Protein 6GZD (pdb70)

Nearest PDB structures (foldseek):
  5fqd-assembly1_C  TM=9.939E-01  e=3.917E-53  Homo sapiens
  7qra-assembly2_B  TM=9.910E-01  e=5.195E-46  Homo sapiens
  8izc-assembly1_A  TM=9.871E-01  e=1.408E-45  Homo sapiens
  9b3s-assembly1_B  TM=9.801E-01  e=1.489E-45  Homo sapiens
  6pxp-assembly3_B  TM=9.658E-01  e=1.574E-45  Homo sapiens

Solvent-accessible surface area: 15050 Å² total; per-residue (Å²): 88,164,46,50,0,27,66,68,14,97,22,47,164,153,78,37,90,34,42,80,22,62,34,54,26,1,49,8,96,99,104,51,78,97,1,8,0,10,13,12,55,81,186,37,230,159,81,20,0,98,86,1,5,115,5,4,112,83,1,59,72,11,95,2,10,0,106,22,82,76,50,8,96,47,134,101,79,11,0,0,0,20,26,37,28,14,59,10,0,31,78,14,0,78,109,13,94,83,165,10,76,43,37,1,0,1,3,0,0,39,25,0,0,34,20,0,44,54,0,2,78,84,18,14,0,0,40,15,5,46,0,68,5,0,34,5,3,80,64,243,94,53,46,54,0,6,0,24,20,0,10,33,4,50,91,0,26,65,94,231,98,155,135,22,35,99,131,116,105,127,64,142,31,48,16,46,13,79,7,8,2,22,35,5,31,89,7,26,6,20,0,16,10,2,2,0,8,11,0,2,2,0,2,1,0,1,14,76,45,48,3,41,6,53,76,47,154,40,96,66,157,145,90,82,61,89,105,12,9,104,82,3,82,78,17,70,6,104,86,4,7,167,79,63,37,64,29,4,15,81,2,1,74,63,1,80,49,4,144,20,118,82,57,4,68,21,145,87,0,46,74,21,3,89,102,16,0,114,95,76,141,54,104,48,78,99,35,0,22,8,35,93,86,120,138,170,123

Structure (mmCIF, N/CA/C/O backbone):
data_6GZD
#
_entry.id   6GZD
#
_cell.lengt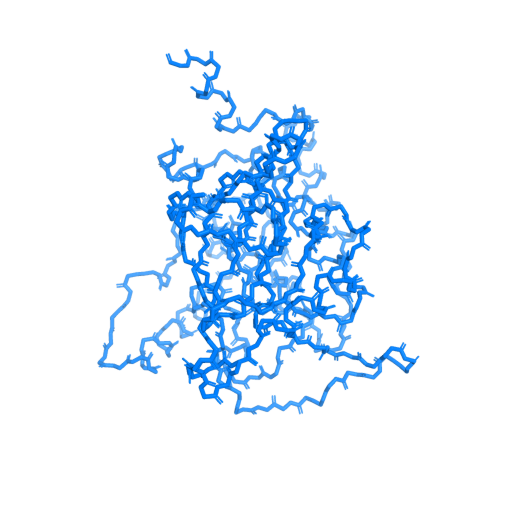h_a   113.383
_cell.length_b   113.383
_cell.length_c   80.878
_cell.angle_alpha   90.00
_cell.angle_beta   90.00
_cell.angle_gamma   90.00
#
_symmetry.space_group_name_H-M   'I 41'
#
loop_
_entity.id
_entity.type
_entity.pdbx_description
1 polymer 'Casein kinase I isoform alpha'
2 non-polymer 'DIMETHYL SULFOXIDE'
3 non-polymer 'TRIETHYLENE GLYCOL'
4 non-polymer 1,2-ETHANEDIOL
5 non-polymer DI(HYDROXYETHYL)ETHER
6 non-polymer "3,3',3''-phosphanetriyltripropanoic acid"
7 non-polymer [4-[[4-[5-(cyclopropylmethyl)-1-methyl-pyrazol-4-yl]-5-fluoranyl-pyrimidin-2-yl]amino]cyclohexyl]azanium
8 water water
#
loop_
_atom_site.group_PDB
_atom_site.id
_atom_site.type_symbol
_atom_site.label_atom_id
_atom_site.label_alt_id
_atom_site.label_comp_id
_atom_site.label_asym_id
_atom_site.label_entity_id
_atom_site.label_seq_id
_atom_site.pdbx_PDB_ins_code
_atom_site.Cartn_x
_atom_site.Cartn_y
_atom_site.Cartn_z
_atom_site.occupancy
_atom_site.B_iso_or_equiv
_atom_site.auth_seq_id
_atom_site.auth_comp_id
_atom_site.auth_asym_id
_atom_site.auth_atom_id
_atom_site.pdbx_PDB_model_num
ATOM 1 N N . ALA A 1 46 ? -16.594 0.402 -0.226 1.00 74.51 9 ALA A N 1
ATOM 2 C CA . ALA A 1 46 ? -17.453 -0.818 -0.480 1.00 81.96 9 ALA A CA 1
ATOM 3 C C . ALA A 1 46 ? -17.353 -1.841 0.672 1.00 90.00 9 ALA A C 1
ATOM 4 O O . ALA A 1 46 ? -16.716 -1.559 1.692 1.00 90.46 9 ALA A O 1
ATOM 6 N N . GLU A 1 47 ? -17.971 -3.015 0.509 1.00 110.11 10 GLU A N 1
ATOM 7 C CA . GLU A 1 47 ? -18.162 -3.962 1.624 1.00 117.48 10 GLU A CA 1
ATOM 8 C C . GLU A 1 47 ? -16.895 -4.642 2.188 1.00 122.76 10 GLU A C 1
ATOM 9 O O . GLU A 1 47 ? -16.868 -4.941 3.389 1.00 121.87 10 GLU A O 1
ATOM 15 N N . PHE A 1 48 ? -15.868 -4.891 1.360 1.00 108.88 11 PHE A N 1
ATOM 16 C CA . PHE A 1 48 ? -14.635 -5.567 1.841 1.00 94.09 11 PHE A CA 1
ATOM 17 C C . PHE A 1 48 ? -13.327 -5.036 1.223 1.00 84.58 11 PHE A C 1
ATOM 18 O O . PHE A 1 48 ? -12.960 -5.395 0.097 1.00 75.41 11 PHE A O 1
ATOM 26 N N . ILE A 1 49 ? -12.612 -4.213 1.995 1.00 73.05 12 ILE A N 1
ATOM 27 C CA . ILE A 1 49 ? -11.372 -3.579 1.554 1.00 75.12 12 ILE A CA 1
ATOM 28 C C . ILE A 1 49 ? -10.234 -3.906 2.523 1.00 79.17 12 ILE A C 1
ATOM 29 O O . ILE A 1 49 ? -10.368 -3.738 3.740 1.00 66.61 12 ILE A O 1
ATOM 34 N N . VAL A 1 50 ? -9.121 -4.364 2.010 1.00 71.88 13 VAL A N 1
ATOM 35 C CA . VAL A 1 50 ? -7.976 -4.808 2.803 1.00 66.81 13 VAL A CA 1
ATOM 36 C C . VAL A 1 50 ? -6.803 -3.868 2.569 1.00 68.73 13 VAL A C 1
ATOM 37 O O . VAL A 1 50 ? -6.686 -3.266 1.500 1.00 70.31 13 VAL A O 1
ATOM 41 N N . GLY A 1 51 ? -5.950 -3.729 3.583 1.00 74.52 14 GLY A N 1
ATOM 42 C CA . GLY A 1 51 ? -4.808 -2.814 3.539 1.00 73.57 14 GLY A CA 1
ATOM 43 C C . GLY A 1 51 ? -5.153 -1.398 3.111 1.00 78.56 14 GLY A C 1
ATOM 44 O O . GLY A 1 51 ? -4.355 -0.735 2.439 1.00 83.30 14 GLY A O 1
ATOM 45 N N . GLY A 1 52 ? -6.349 -0.944 3.489 1.00 78.18 15 GLY A N 1
ATOM 46 C CA . GLY A 1 52 ? -6.844 0.385 3.140 1.00 74.47 15 GLY A CA 1
ATOM 47 C C . GLY A 1 52 ? -7.034 0.743 1.669 1.00 75.19 15 GLY A C 1
ATOM 48 O O . GLY A 1 52 ? -7.243 1.919 1.378 1.00 73.39 15 GLY A O 1
ATOM 49 N N . LYS A 1 53 ? -6.965 -0.226 0.740 1.00 74.17 16 LYS A N 1
ATOM 50 C CA . LYS A 1 53 ? -7.080 0.092 -0.709 1.00 61.80 16 LYS A CA 1
ATOM 51 C C . LYS A 1 53 ? -7.389 -1.012 -1.751 1.00 60.94 16 LYS A C 1
ATOM 52 O O . LYS A 1 53 ? -7.572 -0.671 -2.927 1.00 62.83 16 LYS A O 1
ATOM 58 N N . TYR A 1 54 ? -7.470 -2.292 -1.365 1.00 55.66 17 TYR A N 1
ATOM 59 C CA . TYR A 1 54 ? -7.792 -3.373 -2.318 1.00 57.65 17 TYR A CA 1
ATOM 60 C C . TYR A 1 54 ? -9.222 -3.866 -2.108 1.00 64.53 17 TYR A C 1
ATOM 61 O O . TYR A 1 54 ? -9.499 -4.593 -1.153 1.00 75.14 17 TYR A O 1
ATOM 70 N N . LYS A 1 55 ? -10.124 -3.463 -3.000 1.00 69.27 18 LYS A N 1
ATOM 71 C CA . LYS A 1 55 ? -11.540 -3.820 -2.902 1.00 69.57 18 LYS A CA 1
ATOM 72 C C . LYS A 1 55 ? -11.747 -5.226 -3.456 1.00 72.54 18 LYS A C 1
ATOM 73 O O . LYS A 1 55 ? -11.585 -5.448 -4.661 1.00 62.84 18 LYS A O 1
ATOM 79 N N . LEU A 1 56 ? -12.114 -6.163 -2.580 1.00 74.57 19 LEU A N 1
ATOM 80 C CA . LEU A 1 56 ? -12.325 -7.563 -2.974 1.00 77.30 19 LEU A CA 1
ATOM 81 C C . LEU A 1 56 ? -13.618 -7.729 -3.762 1.00 76.94 19 LEU A C 1
ATOM 82 O O . LEU A 1 56 ? -14.675 -7.267 -3.331 1.00 86.27 19 LEU A O 1
ATOM 87 N N . GLY A 1 57 ? -13.511 -8.387 -4.914 1.00 74.54 20 GLY A N 1
ATOM 88 C CA . GLY A 1 57 ? -14.647 -8.716 -5.763 1.00 69.22 20 GLY A CA 1
ATOM 89 C C . GLY A 1 57 ? -15.008 -10.178 -5.588 1.00 74.18 20 GLY A C 1
ATOM 90 O O . GLY A 1 57 ? -15.017 -10.693 -4.465 1.00 79.73 20 GLY A O 1
ATOM 91 N N . ARG A 1 58 ? -15.298 -10.844 -6.703 1.00 78.01 21 ARG A N 1
ATOM 92 C CA . ARG A 1 58 ? -15.718 -12.248 -6.691 1.00 84.98 21 ARG A CA 1
ATOM 93 C C . ARG A 1 58 ? -14.610 -13.228 -6.274 1.00 93.23 21 ARG A C 1
ATOM 94 O O . ARG A 1 58 ? -13.419 -12.921 -6.391 1.00 90.76 21 ARG A O 1
ATOM 102 N N . LYS A 1 59 ? -15.027 -14.394 -5.775 1.00 101.59 22 LYS A N 1
ATOM 103 C CA . LYS A 1 59 ? -14.126 -15.530 -5.565 1.00 98.92 22 LYS A CA 1
ATOM 104 C C . LYS A 1 59 ? -13.663 -16.067 -6.922 1.00 92.55 22 LYS A C 1
ATOM 105 O O . LYS A 1 59 ? -14.461 -16.183 -7.862 1.00 83.63 22 LYS A O 1
ATOM 111 N N . ILE A 1 60 ? -12.368 -16.363 -7.020 1.00 86.14 23 ILE A N 1
ATOM 112 C CA . ILE A 1 60 ? -11.787 -16.958 -8.232 1.00 82.17 23 ILE A CA 1
ATOM 113 C C . ILE A 1 60 ? -11.257 -18.386 -8.014 1.00 77.60 23 ILE A C 1
ATOM 114 O O . ILE A 1 60 ? -10.874 -19.041 -8.981 1.00 71.94 23 ILE A O 1
ATOM 119 N N . GLY A 1 61 ? -11.264 -18.874 -6.769 1.00 76.17 24 GLY A N 1
ATOM 120 C CA . GLY A 1 61 ? -10.884 -20.257 -6.477 1.00 80.19 24 GLY A CA 1
ATOM 121 C C . GLY A 1 61 ? -10.475 -20.495 -5.035 1.00 83.74 24 GLY A C 1
ATOM 122 O O . GLY A 1 61 ? -10.678 -19.638 -4.173 1.00 79.69 24 GLY A O 1
ATOM 123 N N . SER A 1 62 ? -9.900 -21.676 -4.795 1.00 92.51 25 SER A N 1
ATOM 124 C CA . SER A 1 62 ? -9.368 -22.084 -3.487 1.00 94.68 25 SER A CA 1
ATOM 125 C C . SER A 1 62 ? -7.959 -22.670 -3.636 1.00 92.01 25 SER A C 1
ATOM 126 O O . SER A 1 62 ? -7.648 -23.311 -4.644 1.00 93.26 25 SER A O 1
ATOM 129 N N . GLY A 1 63 ? -7.129 -22.466 -2.615 1.00 88.78 26 GLY A N 1
ATOM 130 C CA . GLY A 1 63 ? -5.742 -22.926 -2.618 1.00 91.72 26 GLY A CA 1
ATOM 131 C C . GLY A 1 63 ? -5.451 -24.006 -1.604 1.00 99.75 26 GLY A C 1
ATOM 132 O O . GLY A 1 63 ? -6.319 -24.822 -1.280 1.00 103.15 26 GLY A O 1
ATOM 133 N N . SER A 1 64 ? -4.214 -24.007 -1.114 1.00 101.52 27 SER A N 1
ATOM 134 C CA . SER A 1 64 ? -3.761 -24.984 -0.125 1.00 109.57 27 SER A CA 1
ATOM 135 C C . SER A 1 64 ? -4.363 -24.678 1.251 1.00 114.66 27 SER A C 1
ATOM 136 O O . SER A 1 64 ? -4.997 -25.545 1.858 1.00 116.60 27 SER A O 1
ATOM 139 N N . PHE A 1 65 ? -4.178 -23.441 1.717 1.00 123.10 28 PHE A N 1
ATOM 140 C CA . PHE A 1 65 ? -4.689 -22.988 3.016 1.00 118.25 28 PHE A CA 1
ATOM 141 C C . PHE A 1 65 ? -5.433 -21.650 2.877 1.00 107.52 28 PHE A C 1
ATOM 142 O O . PHE A 1 65 ? -5.000 -20.636 3.433 1.00 117.45 28 PHE A O 1
ATOM 150 N N . GLY A 1 66 ? -6.543 -21.643 2.136 1.00 93.23 29 GLY A N 1
ATOM 151 C CA . GLY A 1 66 ? -7.399 -20.450 2.037 1.00 93.01 29 GLY A CA 1
ATOM 152 C C . GLY A 1 66 ? -8.097 -20.251 0.705 1.00 93.33 29 GLY A C 1
ATOM 153 O O . GLY A 1 66 ? -7.969 -21.074 -0.205 1.00 93.73 29 GLY A O 1
ATOM 154 N N . ASP A 1 67 ? -8.837 -19.144 0.606 1.00 91.06 30 ASP A N 1
ATOM 155 C CA . ASP A 1 67 ? -9.603 -18.792 -0.601 1.00 94.02 30 ASP A CA 1
ATOM 156 C C . ASP A 1 67 ? -9.022 -17.567 -1.303 1.00 87.66 30 ASP A C 1
ATOM 157 O O . ASP A 1 67 ? -8.462 -16.676 -0.655 1.00 72.30 30 ASP A O 1
ATOM 162 N N . ILE A 1 68 ? -9.176 -17.539 -2.630 1.00 79.67 31 ILE A N 1
ATOM 163 C CA . ILE A 1 68 ? -8.552 -16.529 -3.482 1.00 73.15 31 ILE A CA 1
ATOM 164 C C . ILE A 1 68 ? -9.630 -15.674 -4.136 1.00 67.74 31 ILE A C 1
ATOM 165 O O . ILE A 1 68 ? -10.597 -16.207 -4.690 1.00 66.01 31 ILE A O 1
ATOM 170 N N . TYR A 1 69 ? -9.439 -14.355 -4.099 1.00 61.12 32 TYR A N 1
ATOM 171 C CA . TYR A 1 69 ? -10.384 -13.406 -4.689 1.00 67.15 32 TYR A CA 1
ATOM 172 C C . TYR A 1 69 ? -9.699 -12.469 -5.683 1.00 62.63 32 TYR A C 1
ATOM 173 O O . TYR A 1 69 ? -8.529 -12.108 -5.521 1.00 63.08 32 TYR A O 1
ATOM 182 N N . LEU A 1 70 ? -10.440 -12.088 -6.717 1.00 58.24 33 LEU A N 1
ATOM 183 C CA . LEU A 1 70 ? -10.087 -10.936 -7.536 1.00 57.83 33 LEU A CA 1
ATOM 184 C C . LEU A 1 70 ? -10.286 -9.680 -6.688 1.00 58.23 33 LEU A C 1
ATOM 185 O O . LEU A 1 70 ? -11.188 -9.626 -5.845 1.00 60.80 33 LEU A O 1
ATOM 190 N N . ALA A 1 71 ? -9.417 -8.695 -6.880 1.00 53.47 34 ALA A N 1
ATOM 191 C CA . ALA A 1 71 ? -9.571 -7.395 -6.235 1.00 53.36 34 ALA A CA 1
ATOM 192 C C . ALA A 1 71 ? -9.080 -6.294 -7.146 1.00 55.32 34 ALA A C 1
ATOM 193 O O . ALA A 1 71 ? -8.445 -6.564 -8.171 1.00 52.50 34 ALA A O 1
ATOM 195 N N . THR A 1 72 ? -9.396 -5.056 -6.768 1.00 56.79 35 THR A N 1
ATOM 196 C CA . THR A 1 72 ? -8.970 -3.873 -7.508 1.00 53.78 35 THR A CA 1
ATOM 197 C C . THR A 1 72 ? -8.363 -2.861 -6.541 1.00 53.83 35 THR A C 1
ATOM 198 O O . THR A 1 72 ? -8.934 -2.580 -5.488 1.00 56.34 35 THR A O 1
ATOM 202 N N . ASN A 1 73 ? -7.197 -2.331 -6.905 1.00 55.62 36 ASN A N 1
ATOM 203 C CA . ASN A 1 73 ? -6.568 -1.242 -6.166 1.00 58.32 36 ASN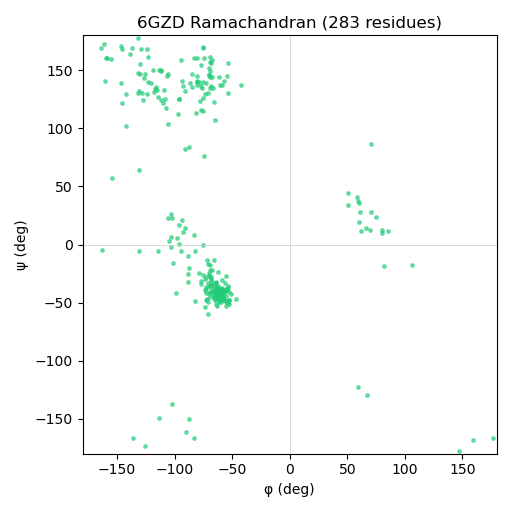 A CA 1
ATOM 204 C C . ASN A 1 73 ? -7.352 0.025 -6.510 1.00 61.38 36 ASN A C 1
ATOM 205 O O . ASN A 1 73 ? -7.343 0.473 -7.660 1.00 52.26 36 ASN A O 1
ATOM 210 N N . ILE A 1 74 ? -8.014 0.586 -5.500 1.00 65.58 37 ILE A N 1
ATOM 211 C CA . ILE A 1 74 ? -8.912 1.739 -5.678 1.00 69.30 37 ILE A CA 1
ATOM 212 C C . ILE A 1 74 ? -8.191 3.055 -6.001 1.00 65.90 37 ILE A C 1
ATOM 213 O O . ILE A 1 74 ? -8.831 3.995 -6.468 1.00 65.97 37 ILE A O 1
ATOM 218 N N . THR A 1 75 ? -6.881 3.129 -5.753 1.00 65.80 38 THR A N 1
ATOM 219 C CA . THR A 1 75 ? -6.104 4.357 -5.999 1.00 59.66 38 THR A CA 1
ATOM 220 C C . THR A 1 75 ? -5.536 4.462 -7.419 1.00 57.53 38 THR A C 1
ATOM 221 O O . THR A 1 75 ? -5.261 5.572 -7.886 1.00 59.08 38 THR A O 1
ATOM 225 N N . ASN A 1 76 ? -5.317 3.323 -8.085 1.00 60.64 39 ASN A N 1
ATOM 226 C CA . ASN A 1 76 ? -4.825 3.312 -9.483 1.00 54.73 39 ASN A CA 1
ATOM 227 C C . ASN A 1 76 ? -5.598 2.420 -10.460 1.00 51.77 39 ASN A C 1
ATOM 228 O O . ASN A 1 76 ? -5.298 2.428 -11.656 1.00 45.30 39 ASN A O 1
ATOM 233 N N . GLY A 1 77 ? -6.568 1.646 -9.968 1.00 50.28 40 GLY A N 1
ATOM 234 C CA . GLY A 1 77 ? -7.361 0.761 -10.831 1.00 57.96 40 GLY A CA 1
ATOM 235 C C . GLY A 1 77 ? -6.737 -0.576 -11.244 1.00 60.41 40 GLY A C 1
ATOM 236 O O . GLY A 1 77 ? -7.299 -1.270 -12.093 1.00 52.34 40 GLY A O 1
ATOM 237 N N . GLU A 1 78 ? -5.601 -0.956 -10.650 1.00 57.84 41 GLU A N 1
ATOM 238 C CA . GLU A 1 78 ? -4.937 -2.221 -11.006 1.00 54.64 41 GLU A CA 1
ATOM 239 C C . GLU A 1 78 ? -5.664 -3.419 -10.400 1.00 44.35 41 GLU A C 1
ATOM 240 O O . GLU A 1 78 ? -6.004 -3.405 -9.223 1.00 49.79 41 GLU A O 1
ATOM 246 N N . GLU A 1 79 ? -5.878 -4.457 -11.202 1.00 48.13 42 GLU A N 1
ATOM 247 C CA . GLU A 1 79 ? -6.471 -5.703 -10.706 1.00 52.17 42 GLU A CA 1
ATOM 248 C C . GLU A 1 79 ? -5.394 -6.628 -10.094 1.00 47.40 42 GLU A C 1
ATOM 249 O O . GLU A 1 79 ? -4.320 -6.783 -10.659 1.00 49.28 42 GLU A O 1
ATOM 255 N N . VAL A 1 80 ? -5.701 -7.208 -8.931 1.00 49.12 43 VAL A N 1
ATOM 256 C CA . VAL A 1 80 ? -4.788 -8.073 -8.158 1.00 47.44 43 VAL A CA 1
ATOM 257 C C . VAL A 1 80 ? -5.532 -9.290 -7.625 1.00 50.22 43 VAL A C 1
ATOM 258 O O . VAL A 1 80 ? -6.762 -9.344 -7.677 1.00 51.42 43 VAL A O 1
ATOM 262 N N . ALA A 1 81 ? -4.779 -10.261 -7.104 1.00 49.16 44 ALA A N 1
ATOM 263 C CA . ALA A 1 81 ? -5.364 -11.418 -6.431 1.00 48.63 44 ALA A CA 1
ATOM 264 C C . ALA A 1 81 ? -5.149 -11.299 -4.931 1.00 48.35 44 ALA A C 1
ATOM 265 O O . ALA A 1 81 ? -4.130 -10.773 -4.475 1.00 52.49 44 ALA A O 1
ATOM 267 N N . VAL A 1 82 ? -6.132 -11.766 -4.167 1.00 54.80 45 VAL A N 1
ATOM 268 C CA . VAL A 1 82 ? -6.108 -11.653 -2.708 1.00 53.86 45 VAL A CA 1
ATOM 269 C C . VAL A 1 82 ? -6.371 -13.023 -2.101 1.00 53.55 45 VAL A C 1
ATOM 270 O O . VAL A 1 82 ? -7.324 -13.697 -2.486 1.00 59.00 45 VAL A O 1
ATOM 274 N N . LYS A 1 83 ? -5.525 -13.425 -1.157 1.00 57.66 46 LYS A N 1
ATOM 275 C CA . LYS A 1 83 ? -5.651 -14.719 -0.487 1.00 69.07 46 LYS A CA 1
ATOM 276 C C . LYS A 1 83 ? -6.071 -14.443 0.941 1.00 66.07 46 LYS A C 1
ATOM 277 O O . LYS A 1 83 ? -5.378 -13.712 1.655 1.00 62.57 46 LYS A O 1
ATOM 283 N N . LEU A 1 84 ? -7.210 -15.008 1.344 1.00 68.33 47 LEU A N 1
ATOM 284 C CA . LEU A 1 84 ? -7.732 -14.843 2.705 1.00 72.59 47 LEU A CA 1
ATOM 285 C C . LEU A 1 84 ? -7.665 -16.153 3.474 1.00 67.49 47 LEU A C 1
ATOM 286 O O . LEU A 1 84 ? -8.200 -17.176 3.026 1.00 65.39 47 LEU A O 1
ATOM 291 N N . GLU A 1 85 ? -6.995 -16.100 4.624 1.00 72.57 48 GLU A N 1
ATOM 292 C CA . GLU A 1 85 ? -6.973 -17.188 5.598 1.00 83.39 48 GLU A CA 1
ATOM 293 C C . GLU A 1 85 ? -7.676 -16.694 6.862 1.00 88.12 48 GLU A C 1
ATOM 294 O O . GLU A 1 85 ? -7.319 -15.639 7.400 1.00 85.27 48 GLU A O 1
ATOM 300 N N . SER A 1 86 ? -8.672 -17.449 7.331 1.00 92.37 49 SER A N 1
ATOM 301 C CA . SER A 1 86 ? -9.347 -17.129 8.592 1.00 102.15 49 SER A CA 1
ATOM 302 C C . SER A 1 86 ? -8.334 -17.169 9.738 1.00 92.32 49 SER A C 1
ATOM 303 O O . SER A 1 86 ? -7.494 -18.072 9.796 1.00 86.59 49 SER A O 1
ATOM 306 N N A GLN A 1 87 ? -8.420 -16.180 10.626 0.50 92.82 50 GLN A N 1
ATOM 307 N N B GLN A 1 87 ? -8.425 -16.205 10.652 0.50 94.31 50 GLN A N 1
ATOM 308 C CA A GLN A 1 87 ? -7.484 -16.023 11.735 0.50 98.77 50 GLN A CA 1
ATOM 309 C CA B GLN A 1 87 ? -7.463 -16.074 11.750 0.50 101.20 50 GLN A CA 1
ATOM 310 C C A GLN A 1 87 ? -7.771 -17.057 12.821 0.50 105.77 50 GLN A C 1
ATOM 311 C C B GLN A 1 87 ? -7.585 -17.229 12.750 0.50 109.13 50 GLN A C 1
ATOM 312 O O A GLN A 1 87 ? -6.903 -17.383 13.632 0.50 108.59 50 GLN A O 1
ATOM 313 O O B GLN A 1 87 ? -6.667 -17.488 13.530 0.50 113.44 50 GLN A O 1
ATOM 324 N N A LYS A 1 88 ? -9.000 -17.566 12.826 0.50 111.19 51 LYS A N 1
ATOM 325 N N B LYS A 1 88 ? -8.725 -17.915 12.716 0.50 113.25 51 LYS A N 1
ATOM 326 C CA A LYS A 1 88 ? -9.372 -18.673 13.692 0.50 111.27 51 LYS A CA 1
ATOM 32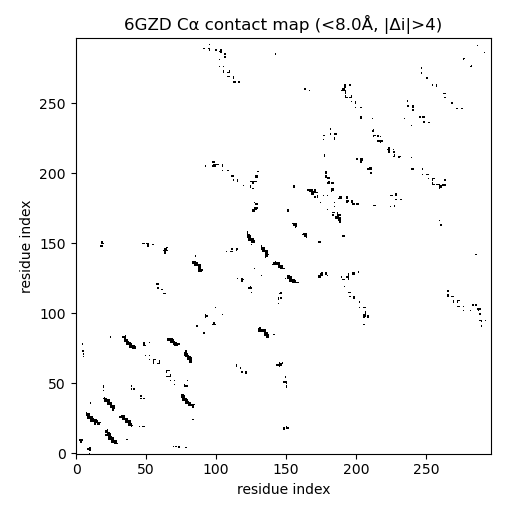7 C CA B LYS A 1 88 ? -8.905 -19.162 13.447 0.50 113.52 51 LYS A CA 1
ATOM 328 C C A LYS A 1 88 ? -8.935 -19.985 13.050 0.50 109.58 51 LYS A C 1
ATOM 329 C C B LYS A 1 88 ? -9.282 -20.292 12.485 0.50 110.99 51 LYS A C 1
ATOM 330 O O A LYS A 1 88 ? -9.742 -20.695 12.448 0.50 109.99 51 LYS A O 1
ATOM 331 O O B LYS A 1 88 ? -10.312 -20.232 11.812 0.50 104.79 51 LYS A O 1
ATOM 342 N N A ALA A 1 89 ? -7.648 -20.290 13.173 0.50 107.99 52 ALA A N 1
ATOM 343 N N B ALA A 1 89 ? -8.430 -21.313 12.419 0.50 110.94 52 ALA A N 1
ATOM 344 C CA A ALA A 1 89 ? -7.090 -21.511 12.609 0.50 101.17 52 ALA A CA 1
ATOM 345 C CA B ALA A 1 89 ? -8.665 -22.473 11.562 0.50 109.70 52 ALA A CA 1
ATOM 346 C C A ALA A 1 89 ? -6.142 -22.167 13.604 0.50 97.04 52 ALA A C 1
ATOM 347 C C B ALA A 1 89 ? -7.931 -23.687 12.118 0.50 108.70 52 ALA A C 1
ATOM 348 O O A ALA A 1 89 ? -5.212 -21.534 14.100 0.50 93.26 52 ALA A O 1
ATOM 349 O O B ALA A 1 89 ? -7.811 -23.844 13.331 0.50 119.85 52 ALA A O 1
ATOM 352 N N A ARG A 1 90 ? -6.391 -23.440 13.895 0.50 98.06 53 ARG A N 1
ATOM 353 N N B ARG A 1 90 ? -7.439 -24.545 11.231 0.50 106.58 53 ARG A N 1
ATOM 354 C CA A ARG A 1 90 ? -5.570 -24.192 14.833 0.50 95.31 53 ARG A CA 1
ATOM 355 C CA B ARG A 1 90 ? -6.657 -25.699 11.657 0.50 109.94 53 ARG A CA 1
ATOM 356 C C A ARG A 1 90 ? -4.095 -23.982 14.516 0.50 93.01 53 ARG A C 1
ATOM 357 C C B ARG A 1 90 ? -5.286 -25.703 10.982 0.50 111.77 53 ARG A C 1
ATOM 358 O O A ARG A 1 90 ? -3.265 -23.867 15.416 0.50 89.97 53 ARG A O 1
ATOM 359 O O B ARG A 1 90 ? -4.677 -26.757 10.796 0.50 113.37 53 ARG A O 1
ATOM 374 N N A HIS A 1 91 ? -3.777 -23.929 13.226 0.50 92.91 54 HIS A N 1
ATOM 375 N N B HIS A 1 91 ? -4.804 -24.515 10.626 0.50 111.47 54 HIS A N 1
ATOM 376 C CA A HIS A 1 91 ? -2.407 -23.709 12.779 0.50 95.69 54 HIS A CA 1
ATOM 377 C CA B HIS A 1 91 ? -3.500 -24.373 9.983 0.50 108.01 54 HIS A CA 1
ATOM 378 C C A HIS A 1 91 ? -2.378 -22.809 11.542 0.50 98.79 54 HIS A C 1
ATOM 379 C C B HIS A 1 91 ? -3.180 -22.904 9.706 0.50 107.29 54 HIS A C 1
ATOM 380 O O A HIS A 1 91 ? -2.564 -23.282 10.418 0.50 98.44 54 HIS A O 1
ATOM 381 O O B HIS A 1 91 ? -3.526 -22.385 8.645 0.50 100.00 54 HIS A O 1
ATOM 394 N N A PRO A 1 92 ? -2.144 -21.502 11.750 0.50 101.88 55 PRO A N 1
ATOM 395 N N B PRO A 1 92 ? -2.508 -22.235 10.662 0.50 112.14 55 PRO A N 1
ATOM 396 C CA A PRO A 1 92 ? -2.128 -20.522 10.670 0.50 104.24 55 PRO A CA 1
ATOM 397 C CA B PRO A 1 92 ? -2.157 -20.816 10.612 0.50 114.69 55 PRO A CA 1
ATOM 398 C C A PRO A 1 92 ? -0.777 -20.467 9.955 0.50 107.59 55 PRO A C 1
ATOM 399 C C B PRO A 1 92 ? -0.801 -20.566 9.954 0.50 114.38 55 PRO A C 1
ATOM 400 O O A PRO A 1 92 ? 0.256 -20.328 10.617 0.50 102.32 55 PRO A O 1
ATOM 401 O O B PRO A 1 92 ? 0.200 -20.371 10.649 0.50 111.16 55 PRO A O 1
ATOM 408 N N . GLN A 1 93 ? -0.797 -20.552 8.622 1.00 111.37 56 GLN A N 1
ATOM 409 C CA . GLN A 1 93 ? 0.436 -20.564 7.805 1.00 101.69 56 GLN A CA 1
ATOM 410 C C . GLN A 1 93 ? 0.661 -19.366 6.864 1.00 98.41 56 GLN A C 1
ATOM 411 O O . GLN A 1 93 ? 1.727 -19.278 6.255 1.00 91.59 56 GLN A O 1
ATOM 417 N N . LEU A 1 94 ? -0.312 -18.475 6.691 1.00 86.57 57 LEU A N 1
ATOM 418 C CA . LEU A 1 94 ? -0.181 -17.455 5.645 1.00 73.34 57 LEU A CA 1
ATOM 419 C C . LEU A 1 94 ? 1.049 -16.611 5.813 1.00 69.88 57 LEU A C 1
ATOM 420 O O . LEU A 1 94 ? 1.726 -16.287 4.853 1.00 68.68 57 LEU A O 1
ATOM 425 N N . HIS A 1 95 ? 1.321 -16.238 7.039 1.00 65.97 58 HIS A N 1
ATOM 426 C CA . HIS A 1 95 ? 2.553 -15.514 7.362 1.00 71.55 58 HIS A CA 1
ATOM 427 C C . HIS A 1 95 ? 3.787 -16.267 6.827 1.00 69.74 58 HIS A C 1
ATOM 428 O O . HIS A 1 95 ? 4.716 -15.651 6.293 1.00 67.08 58 HIS A O 1
ATOM 435 N N . TYR A 1 96 ? 3.775 -17.594 6.971 1.00 67.07 59 TYR A N 1
ATOM 436 C CA . TYR A 1 96 ? 4.845 -18.473 6.466 1.00 67.40 59 TYR A CA 1
ATOM 437 C C . TYR A 1 96 ? 4.972 -18.418 4.932 1.00 56.42 59 TYR A C 1
ATOM 438 O O . TYR A 1 96 ? 6.052 -18.162 4.414 1.00 57.66 59 TYR A O 1
ATOM 447 N N . GLU A 1 97 ? 3.868 -18.628 4.222 1.00 50.37 60 GLU A N 1
ATOM 448 C CA . GLU A 1 97 ? 3.863 -18.542 2.761 1.00 52.95 60 GLU A CA 1
ATOM 449 C C . GLU A 1 97 ? 4.292 -17.169 2.239 1.00 56.15 60 GLU A C 1
ATOM 450 O O . GLU A 1 97 ? 5.014 -17.087 1.239 1.00 56.90 60 GLU A O 1
ATOM 456 N N . SER A 1 98 ? 3.861 -16.105 2.915 1.00 56.51 61 SER A N 1
ATOM 457 C CA . SER A 1 98 ? 4.264 -14.748 2.541 1.00 56.22 61 SER A CA 1
ATOM 458 C C . SER A 1 98 ? 5.775 -14.547 2.716 1.00 50.47 61 SER A C 1
ATOM 459 O O . SER A 1 98 ? 6.392 -13.849 1.922 1.00 49.78 61 SER A O 1
ATOM 462 N N . LYS A 1 99 ? 6.357 -15.155 3.750 1.00 54.10 62 LYS A N 1
ATOM 463 C CA . LYS A 1 99 ? 7.816 -15.146 3.946 1.00 53.51 62 LYS A CA 1
ATOM 464 C C . LYS A 1 99 ? 8.557 -15.878 2.822 1.00 47.04 62 LYS A C 1
ATOM 465 O O . LYS A 1 99 ? 9.622 -15.439 2.403 1.00 50.34 62 LYS A O 1
ATOM 471 N N . LEU A 1 100 ? 8.003 -16.997 2.356 1.00 43.65 63 LEU A N 1
ATOM 472 C CA . LEU A 1 100 ? 8.581 -17.732 1.227 1.00 46.64 63 LEU A CA 1
ATOM 473 C C . LEU A 1 100 ? 8.539 -16.918 -0.068 1.00 49.49 63 LEU A C 1
ATOM 474 O O . LEU A 1 100 ? 9.550 -16.830 -0.791 1.00 45.02 63 LEU A O 1
ATOM 479 N N . TYR A 1 101 ? 7.386 -16.316 -0.350 1.00 40.93 64 TYR A N 1
ATOM 480 C CA . TYR A 1 101 ? 7.256 -15.442 -1.511 1.00 42.76 64 TYR A CA 1
ATOM 481 C C . TYR A 1 101 ? 8.279 -14.306 -1.478 1.00 40.83 64 TYR A C 1
ATOM 482 O O . TYR A 1 101 ? 8.834 -13.976 -2.513 1.00 43.54 64 TYR A O 1
ATOM 491 N N . LYS A 1 102 ? 8.545 -13.739 -0.302 1.00 42.35 65 LYS A N 1
ATOM 492 C CA . LYS A 1 102 ? 9.535 -12.651 -0.165 1.00 48.52 65 LYS A CA 1
ATOM 493 C C . LYS A 1 102 ? 10.940 -13.126 -0.473 1.00 46.93 65 LYS A C 1
ATOM 494 O O . LYS A 1 102 ? 11.685 -12.455 -1.180 1.00 48.63 65 LYS A O 1
ATOM 500 N N . ILE A 1 103 ? 11.292 -14.284 0.076 1.00 45.38 66 ILE A N 1
ATOM 501 C CA . ILE A 1 103 ? 12.563 -14.945 -0.224 1.00 51.49 66 ILE A CA 1
ATOM 502 C C . ILE A 1 103 ? 12.739 -15.173 -1.740 1.00 43.25 66 ILE A C 1
ATOM 503 O O . ILE A 1 103 ? 13.822 -14.951 -2.262 1.00 42.45 66 ILE A O 1
ATOM 508 N N . LEU A 1 104 ? 11.665 -15.560 -2.428 1.00 41.91 67 LEU A N 1
ATOM 509 C CA . LEU A 1 104 ? 11.701 -15.891 -3.859 1.00 40.96 67 LEU A CA 1
ATOM 510 C C . LEU A 1 104 ? 11.620 -14.705 -4.843 1.00 45.48 67 LEU A C 1
ATOM 511 O O . LEU A 1 104 ? 11.777 -14.911 -6.057 1.00 45.53 67 LEU A O 1
ATOM 516 N N . GLN A 1 105 ? 11.415 -13.483 -4.350 1.00 40.00 68 GLN A N 1
ATOM 517 C CA . GLN A 1 105 ? 11.242 -12.316 -5.239 1.00 45.06 68 GLN A CA 1
ATOM 518 C C . GLN A 1 105 ? 12.485 -12.107 -6.094 1.00 43.15 68 GLN A C 1
ATOM 519 O O . GLN A 1 105 ? 13.597 -12.215 -5.603 1.00 43.71 68 GLN A O 1
ATOM 525 N N . GLY A 1 106 ? 12.289 -11.820 -7.375 1.00 43.83 69 GLY A N 1
ATOM 526 C CA . GLY A 1 106 ? 13.396 -11.719 -8.318 1.00 47.73 69 GLY A CA 1
ATOM 527 C C . GLY A 1 106 ? 13.490 -12.900 -9.262 1.00 46.02 69 GLY A C 1
ATOM 528 O O . GLY A 1 106 ? 14.165 -12.802 -10.289 1.00 45.85 69 GLY A O 1
ATOM 529 N N . GLY A 1 107 ? 12.833 -14.015 -8.920 1.00 42.26 70 GLY A N 1
ATOM 530 C CA . GLY A 1 107 ? 12.703 -15.155 -9.836 1.00 39.53 70 GLY A CA 1
ATOM 531 C C . GLY A 1 107 ? 11.791 -14.856 -11.012 1.00 39.46 70 GLY A C 1
ATOM 532 O O . GLY A 1 107 ? 10.814 -14.132 -10.882 1.00 38.06 70 GLY A O 1
ATOM 533 N N . VAL A 1 108 ? 12.108 -15.418 -12.169 1.00 44.40 71 VAL A N 1
ATOM 534 C CA . VAL A 1 108 ? 11.216 -15.324 -13.319 1.00 43.49 71 VAL A CA 1
ATOM 535 C C . VAL A 1 108 ? 9.994 -16.209 -13.010 1.00 44.74 71 VAL A C 1
ATOM 536 O O . VAL A 1 108 ? 10.136 -17.361 -12.597 1.00 43.20 71 VAL A O 1
ATOM 540 N N . GLY A 1 109 ? 8.802 -15.660 -13.188 1.00 42.40 72 GLY A N 1
ATOM 541 C CA . GLY A 1 109 ? 7.573 -16.392 -12.884 1.00 44.90 72 GLY A CA 1
ATOM 542 C C . GLY A 1 109 ? 7.309 -16.623 -11.405 1.00 43.00 72 GLY A C 1
ATOM 543 O O . GLY A 1 109 ? 6.680 -17.609 -11.041 1.00 43.88 72 GLY A O 1
ATOM 544 N N . ILE A 1 110 ? 7.809 -15.729 -10.557 1.00 42.01 73 ILE A N 1
ATOM 545 C CA . ILE A 1 110 ? 7.424 -15.666 -9.158 1.00 45.18 73 ILE A CA 1
ATOM 546 C C . ILE A 1 110 ? 6.569 -14.406 -9.032 1.00 43.15 73 ILE A C 1
ATOM 547 O O . ILE A 1 110 ? 7.010 -13.329 -9.429 1.00 43.93 73 ILE A O 1
ATOM 552 N N . PRO A 1 111 ? 5.337 -14.538 -8.499 1.00 46.40 74 PRO A N 1
ATOM 553 C CA . PRO A 1 111 ? 4.490 -13.352 -8.365 1.00 45.46 74 PRO A CA 1
ATOM 554 C C . PRO A 1 111 ? 4.989 -12.392 -7.289 1.00 46.73 74 PRO A C 1
ATOM 555 O O . PRO A 1 111 ? 5.535 -12.822 -6.271 1.00 53.06 74 PRO A O 1
ATOM 559 N N . HIS A 1 112 ? 4.801 -11.103 -7.535 1.00 48.86 75 HIS A N 1
ATOM 560 C CA . HIS A 1 112 ? 5.179 -10.053 -6.597 1.00 50.59 75 HIS A CA 1
ATOM 561 C C . HIS A 1 112 ? 4.097 -9.927 -5.534 1.00 51.14 75 HIS A C 1
ATOM 562 O O . HIS A 1 112 ? 2.907 -10.057 -5.831 1.00 50.91 75 HIS A O 1
ATOM 569 N N . ILE A 1 113 ? 4.527 -9.711 -4.296 1.00 54.90 76 ILE A N 1
ATOM 570 C CA . ILE A 1 113 ? 3.625 -9.506 -3.177 1.00 57.76 76 ILE A CA 1
ATOM 571 C C . ILE A 1 113 ? 3.414 -8.018 -3.038 1.00 51.72 76 ILE A C 1
ATOM 572 O O . ILE A 1 113 ? 4.360 -7.251 -3.133 1.00 51.89 76 ILE A O 1
ATOM 577 N N . ARG A 1 114 ? 2.164 -7.625 -2.820 1.00 55.67 77 ARG A N 1
ATOM 578 C CA . ARG A 1 114 ? 1.797 -6.218 -2.633 1.00 55.58 77 ARG A CA 1
ATOM 579 C C . ARG A 1 114 ? 1.656 -5.871 -1.173 1.00 54.85 77 ARG A C 1
ATOM 580 O O . ARG A 1 114 ? 2.057 -4.784 -0.750 1.00 53.93 77 ARG A O 1
ATOM 588 N N . TRP A 1 115 ? 1.041 -6.774 -0.411 1.00 52.90 78 TRP A N 1
ATOM 589 C CA 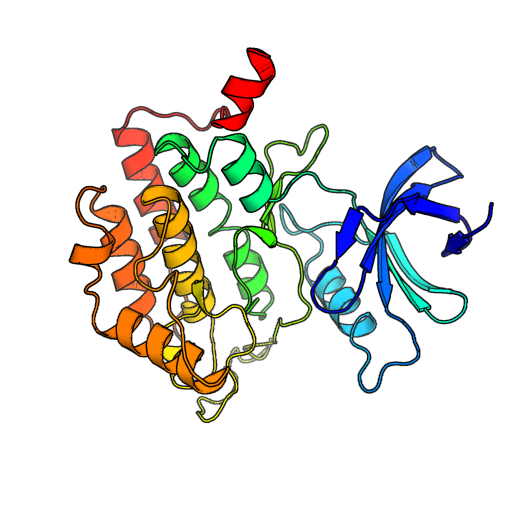. TRP A 1 115 ? 0.749 -6.502 0.980 1.00 57.68 78 TRP A CA 1
ATOM 590 C C . TRP A 1 115 ? 0.497 -7.787 1.762 1.00 50.07 78 TRP A C 1
ATOM 591 O O . TRP A 1 115 ? -0.122 -8.719 1.248 1.00 53.01 78 TRP A O 1
ATOM 602 N N . TYR A 1 116 ? 0.994 -7.825 2.996 1.00 56.76 79 TYR A N 1
ATOM 603 C CA . TYR A 1 116 ? 0.573 -8.826 3.987 1.00 68.84 79 TYR A CA 1
ATOM 604 C C . TYR A 1 116 ? 0.033 -8.131 5.241 1.00 64.22 79 TYR A C 1
ATOM 605 O O . TYR A 1 116 ? 0.605 -7.140 5.699 1.00 64.33 79 TYR A O 1
ATOM 614 N N . GLY A 1 117 ? -1.046 -8.672 5.804 1.00 63.28 80 GLY A N 1
ATOM 615 C CA . GLY A 1 117 ? -1.586 -8.166 7.070 1.00 66.40 80 GLY A CA 1
ATOM 616 C C . GLY A 1 117 ? -2.874 -8.829 7.534 1.00 72.80 80 GLY A C 1
ATOM 617 O O . GLY A 1 117 ? -3.259 -9.890 7.026 1.00 68.26 80 GLY A O 1
ATOM 618 N N . GLN A 1 118 ? -3.502 -8.200 8.492 1.00 92.69 81 GLN A N 1
ATOM 619 C CA . GLN A 1 118 ? -4.749 -8.667 9.122 1.00 94.60 81 GLN A CA 1
ATOM 620 C C . GLN A 1 118 ? -5.889 -7.678 8.854 1.00 101.89 81 GLN A C 1
ATOM 621 O O . GLN A 1 118 ? -5.704 -6.462 8.976 1.00 92.93 81 GLN A O 1
ATOM 627 N N . GLU A 1 119 ? -7.058 -8.210 8.492 1.00 102.55 82 GLU A N 1
ATOM 628 C CA . GLU A 1 119 ? -8.259 -7.406 8.233 1.00 102.23 82 GLU A CA 1
ATOM 629 C C . GLU A 1 119 ? -9.507 -8.165 8.668 1.00 108.78 82 GLU A C 1
ATOM 630 O O . GLU A 1 119 ? -9.771 -9.261 8.165 1.00 99.62 82 GLU A O 1
ATOM 636 N N . LYS A 1 120 ? -10.269 -7.561 9.583 1.00 111.68 83 LYS A N 1
ATOM 637 C CA . LYS A 1 120 ? -11.424 -8.197 10.220 1.00 108.62 83 LYS A CA 1
ATOM 638 C C . LYS A 1 120 ? -10.964 -9.474 10.942 1.00 100.23 83 LYS A C 1
ATOM 639 O O . LYS A 1 120 ? -10.074 -9.379 11.791 1.00 102.05 83 LYS A O 1
ATOM 645 N N . ASP A 1 121 ? -11.516 -10.645 10.613 1.00 97.00 84 ASP A N 1
ATOM 646 C CA . ASP A 1 121 ? -11.090 -11.907 11.243 1.00 106.87 84 ASP A CA 1
ATOM 647 C C . ASP A 1 121 ? -10.171 -12.754 10.337 1.00 96.63 84 ASP A C 1
ATOM 648 O O . ASP A 1 121 ? -10.102 -13.975 10.502 1.00 84.94 84 ASP A O 1
ATOM 653 N N . TYR A 1 122 ? -9.451 -12.110 9.411 1.00 84.37 85 TYR A N 1
ATOM 654 C CA . TYR A 1 122 ? -8.650 -12.815 8.401 1.00 82.66 85 TYR A CA 1
ATOM 655 C C . TYR A 1 122 ? -7.188 -12.359 8.369 1.00 72.72 85 TYR A C 1
ATOM 656 O O . TYR A 1 122 ? -6.890 -11.178 8.539 1.00 71.84 85 TYR A O 1
ATOM 665 N N . ASN A 1 123 ? -6.297 -13.309 8.130 1.00 77.63 86 ASN A N 1
ATOM 666 C CA . ASN A 1 123 ? -4.957 -13.009 7.612 1.00 71.46 86 ASN A CA 1
ATOM 667 C C . ASN A 1 123 ? -5.114 -12.810 6.098 1.00 61.52 86 ASN A C 1
ATOM 668 O O . ASN A 1 123 ? -5.900 -13.529 5.456 1.00 52.60 86 ASN A O 1
ATOM 673 N N . VAL A 1 124 ? -4.400 -11.820 5.550 1.00 56.75 87 VAL A N 1
ATOM 674 C CA . VAL A 1 124 ? -4.577 -11.373 4.152 1.00 61.55 87 VAL A CA 1
ATOM 675 C C . VAL A 1 124 ? -3.243 -11.251 3.401 1.00 56.69 87 VAL A C 1
ATOM 676 O O . VAL A 1 124 ? -2.305 -10.619 3.893 1.00 51.04 87 VAL A O 1
ATOM 680 N N . LEU A 1 125 ? -3.179 -11.837 2.205 1.00 56.10 88 LEU A N 1
ATOM 681 C CA . LEU A 1 125 ? -2.014 -11.697 1.310 1.00 60.36 88 LEU A CA 1
ATOM 682 C C . LEU A 1 125 ? -2.495 -11.239 -0.063 1.00 57.83 88 LEU A C 1
ATOM 683 O O . LEU A 1 125 ? -3.350 -11.893 -0.669 1.00 52.36 88 LEU A O 1
ATOM 688 N N . VAL A 1 126 ? -1.937 -10.124 -0.538 1.00 57.27 89 VAL A N 1
ATOM 689 C CA . VAL A 1 126 ? -2.280 -9.530 -1.837 1.00 50.78 89 VAL A CA 1
ATOM 690 C C . VAL A 1 126 ? -1.114 -9.717 -2.819 1.00 46.61 89 VAL A C 1
ATOM 691 O O . VAL A 1 126 ? 0.032 -9.412 -2.482 1.00 45.52 89 VAL A O 1
ATOM 695 N N . MET A 1 127 ? -1.408 -10.165 -4.042 1.00 48.45 90 MET A N 1
ATOM 696 C CA . MET A 1 127 ? -0.352 -10.454 -5.029 1.00 56.55 90 MET A CA 1
ATOM 697 C C . MET A 1 127 ? -0.774 -10.173 -6.470 1.00 52.43 90 MET A C 1
ATOM 698 O O . MET A 1 127 ? -1.946 -9.899 -6.732 1.00 51.97 90 MET A O 1
ATOM 703 N N . ASP A 1 128 ? 0.195 -10.241 -7.392 1.00 46.14 91 ASP A N 1
ATOM 704 C CA . ASP A 1 128 ? -0.068 -10.222 -8.845 1.00 47.17 91 ASP A CA 1
ATOM 705 C C . ASP A 1 128 ? -1.254 -11.097 -9.174 1.00 49.44 91 ASP A C 1
ATOM 706 O O . ASP A 1 128 ? -1.354 -12.212 -8.648 1.00 48.46 91 ASP A O 1
ATOM 711 N N . LEU A 1 129 ? -2.130 -10.607 -10.050 1.00 45.04 92 LEU A N 1
ATOM 712 C CA . LEU A 1 129 ? -3.152 -11.452 -10.649 1.00 45.15 92 LEU A CA 1
ATOM 713 C C . LEU A 1 129 ? -2.489 -12.213 -11.786 1.00 43.77 92 LEU A C 1
ATOM 714 O O . LEU A 1 129 ? -1.714 -11.650 -12.557 1.00 44.89 92 LEU A O 1
ATOM 719 N N . LEU A 1 130 ? -2.812 -13.496 -11.882 1.00 47.10 93 LEU A N 1
ATOM 720 C CA . LEU A 1 130 ? -2.258 -14.373 -12.889 1.00 42.31 93 LEU A CA 1
ATOM 721 C C . LEU A 1 130 ? -3.406 -14.988 -13.675 1.00 45.66 93 LEU A C 1
ATOM 722 O O . LEU A 1 130 ? -4.567 -14.890 -13.270 1.00 44.85 93 LEU A O 1
ATOM 727 N N . GLY A 1 131 ? -3.052 -15.625 -14.789 1.00 41.02 94 GLY A N 1
ATOM 728 C CA . GLY A 1 131 ? -3.993 -16.216 -15.714 1.00 41.56 94 GLY A CA 1
ATOM 729 C C . GLY A 1 131 ? -4.294 -17.654 -15.347 1.00 46.99 94 GLY A C 1
ATOM 730 O O . GLY A 1 131 ? -4.050 -18.067 -14.214 1.00 46.10 94 GLY A O 1
ATOM 731 N N . PRO A 1 132 ? -4.828 -18.429 -16.304 1.00 44.39 95 PRO A N 1
ATOM 732 C CA . PRO A 1 132 ? -5.282 -19.788 -15.997 1.00 45.48 95 PRO A CA 1
ATOM 733 C C . PRO A 1 132 ? -4.169 -20.803 -15.681 1.00 48.46 95 PRO A C 1
ATOM 734 O O . PRO A 1 132 ? -3.023 -20.634 -16.106 1.00 48.45 95 PRO A O 1
ATOM 738 N N . SER A 1 133 ? -4.542 -21.861 -14.960 1.00 41.96 96 SER A N 1
ATOM 739 C CA . SER A 1 133 ? -3.635 -22.944 -14.629 1.00 38.66 96 SER A CA 1
ATOM 740 C C . SER A 1 133 ? -3.417 -23.816 -15.847 1.00 40.85 96 SER A C 1
ATOM 741 O O . SER A 1 133 ? -4.131 -23.687 -16.837 1.00 42.00 96 SER A O 1
ATOM 744 N N . LEU A 1 134 ? -2.440 -24.717 -15.778 1.00 40.77 97 LEU A N 1
ATOM 745 C CA . LEU A 1 134 ? -2.241 -25.680 -16.863 1.00 42.67 97 LEU A CA 1
ATOM 746 C C . LEU A 1 134 ? -3.350 -26.730 -16.941 1.00 42.70 97 LEU A C 1
ATOM 747 O O . LEU A 1 134 ? -3.563 -27.303 -18.008 1.00 45.30 97 LEU A O 1
ATOM 752 N N . GLU A 1 135 ? -4.039 -26.990 -15.828 1.00 46.61 98 GLU A N 1
ATOM 753 C CA . GLU A 1 135 ? -5.209 -27.874 -15.826 1.00 46.60 98 GLU A CA 1
ATOM 754 C C . 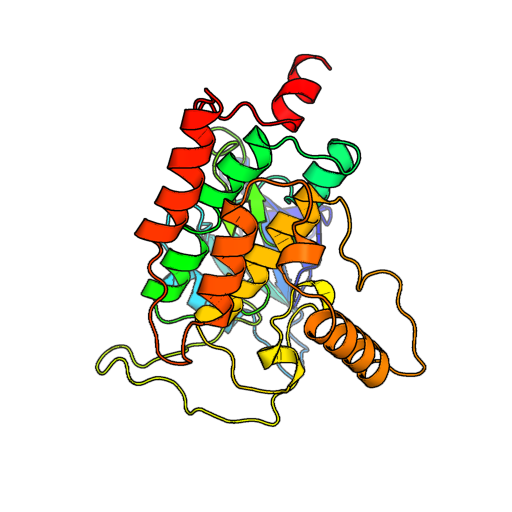GLU A 1 135 ? -6.368 -27.194 -16.570 1.00 46.79 98 GLU A C 1
ATOM 755 O O . GLU A 1 135 ? -7.013 -27.822 -17.399 1.00 47.62 98 GLU A O 1
ATOM 761 N N . ASP A 1 136 ? -6.611 -25.914 -16.285 1.00 43.32 99 ASP A N 1
ATOM 762 C CA . ASP A 1 136 ? -7.653 -25.135 -16.985 1.00 47.61 99 ASP A CA 1
ATOM 763 C C . ASP A 1 136 ? -7.411 -25.165 -18.489 1.00 51.22 99 ASP A C 1
ATOM 764 O O . ASP A 1 136 ? -8.328 -25.451 -19.271 1.00 50.29 99 ASP A O 1
ATOM 769 N N . LEU A 1 137 ? -6.165 -24.887 -18.885 1.00 47.71 100 LEU A N 1
ATOM 770 C CA . LEU A 1 137 ? -5.801 -24.862 -20.298 1.00 44.18 100 LEU A CA 1
ATOM 771 C C . LEU A 1 137 ? -5.852 -26.261 -20.902 1.00 42.04 100 LEU A C 1
ATOM 772 O O . LEU A 1 137 ? -6.222 -26.415 -22.060 1.00 45.59 100 LEU A O 1
ATOM 777 N N . PHE A 1 138 ? -5.500 -27.283 -20.129 1.00 45.10 101 PHE A N 1
ATOM 778 C CA . PHE A 1 138 ? -5.594 -28.659 -20.618 1.00 43.78 101 PHE A CA 1
ATOM 779 C C . PHE A 1 138 ? -7.053 -29.000 -20.991 1.00 44.69 101 PHE A C 1
ATOM 780 O O . PHE A 1 138 ? -7.302 -29.539 -22.061 1.00 51.05 101 PHE A O 1
ATOM 788 N N . ASN A 1 139 ? -7.999 -28.645 -20.124 1.00 44.61 102 ASN A N 1
ATOM 789 C CA . ASN A 1 139 ? -9.437 -28.847 -20.382 1.00 51.54 102 ASN A CA 1
ATOM 790 C C . ASN A 1 139 ? -9.935 -28.021 -21.575 1.00 56.21 102 ASN A C 1
ATOM 791 O O . ASN A 1 139 ? -10.708 -28.518 -22.404 1.00 54.99 102 ASN A O 1
ATOM 796 N N . PHE A 1 140 ? -9.477 -26.772 -21.655 1.00 55.70 103 PHE A N 1
ATOM 797 C CA . PHE A 1 140 ? -9.755 -25.875 -22.791 1.00 56.65 103 PHE A CA 1
ATOM 798 C C . PHE A 1 140 ? -9.331 -26.469 -24.139 1.00 57.51 103 PHE A C 1
ATOM 799 O O . PHE A 1 140 ? -9.990 -26.216 -25.153 1.00 61.40 103 PHE A O 1
ATOM 807 N N . CYS A 1 141 ? -8.254 -27.260 -24.140 1.00 51.47 104 CYS A N 1
ATOM 808 C CA . CYS A 1 141 ? -7.780 -27.980 -25.337 1.00 51.31 104 CYS A CA 1
ATOM 809 C C . CYS A 1 141 ? -8.321 -29.416 -25.437 1.00 47.97 104 CYS A C 1
ATOM 810 O O . CYS A 1 141 ? -7.739 -30.251 -26.138 1.00 46.38 104 CYS A O 1
ATOM 813 N N . SER A 1 142 ? -9.432 -29.697 -24.749 1.00 52.16 105 SER A N 1
ATOM 814 C CA . SER A 1 142 ? -10.065 -31.021 -24.748 1.00 57.24 105 SER A CA 1
ATOM 815 C C . SER A 1 142 ? -9.130 -32.126 -24.252 1.00 57.72 105 SER A C 1
ATOM 816 O O . SER A 1 142 ? -9.099 -33.231 -24.807 1.00 60.70 105 SER A O 1
ATOM 819 N N . ARG A 1 143 ? -8.372 -31.806 -23.198 1.00 60.19 106 ARG A N 1
ATOM 820 C CA . ARG A 1 143 ? -7.442 -32.741 -22.555 1.00 54.04 106 ARG A CA 1
ATOM 821 C C . ARG A 1 143 ? -6.504 -33.430 -23.554 1.00 47.35 106 ARG A C 1
ATOM 822 O O . ARG A 1 143 ? -6.291 -34.638 -23.495 1.00 54.25 106 ARG A O 1
ATOM 830 N N . ARG A 1 144 ? -5.960 -32.632 -24.473 1.00 49.13 107 ARG A N 1
ATOM 831 C CA . ARG A 1 144 ? -4.912 -33.058 -25.400 1.00 57.14 107 ARG A CA 1
ATOM 832 C C . ARG A 1 144 ? -3.922 -31.910 -25.591 1.00 55.54 107 ARG A C 1
ATOM 833 O O . ARG A 1 144 ? -4.352 -30.788 -25.858 1.00 55.24 107 ARG A O 1
ATOM 841 N N . PHE A 1 145 ? -2.617 -32.180 -25.437 1.00 50.48 108 PHE A N 1
ATOM 842 C CA . PHE A 1 145 ? -1.564 -31.222 -25.818 1.00 44.14 108 PHE A CA 1
ATOM 843 C C . PHE A 1 145 ? -0.651 -31.855 -26.863 1.00 40.94 108 PHE A C 1
ATOM 844 O O . PHE A 1 145 ? -0.237 -33.007 -26.746 1.00 46.42 108 PHE A O 1
ATOM 852 N N . THR A 1 146 ? -0.276 -31.059 -27.848 1.00 43.09 109 THR A N 1
ATOM 853 C CA . THR A 1 146 ? 0.718 -31.459 -28.827 1.00 43.10 109 THR A CA 1
ATOM 854 C C . THR A 1 146 ? 2.090 -31.556 -28.186 1.00 46.15 109 THR A C 1
ATOM 855 O O . THR A 1 146 ? 2.337 -30.984 -27.114 1.00 40.68 109 THR A O 1
ATOM 859 N N . MET A 1 147 ? 2.978 -32.263 -28.871 1.00 41.04 110 MET A N 1
ATOM 860 C CA . MET A 1 147 ? 4.343 -32.416 -28.427 1.00 44.41 110 MET A CA 1
ATOM 861 C C . MET A 1 147 ? 5.042 -31.047 -28.287 1.00 49.13 110 MET A C 1
ATOM 862 O O . MET A 1 147 ? 5.762 -30.820 -27.308 1.00 42.45 110 MET A O 1
ATOM 867 N N . LYS A 1 148 ? 4.801 -30.144 -29.243 1.00 42.60 111 LYS A N 1
ATOM 868 C CA . LYS A 1 148 ? 5.400 -28.820 -29.228 1.00 43.22 111 LYS A CA 1
ATOM 869 C C . LYS A 1 148 ? 5.029 -28.075 -27.944 1.00 46.04 111 LYS A C 1
ATOM 870 O O . LYS A 1 148 ? 5.893 -27.494 -27.291 1.00 43.76 111 LYS A O 1
ATOM 876 N N . THR A 1 149 ? 3.749 -28.100 -27.590 1.00 45.20 112 THR A N 1
ATOM 877 C CA . THR A 1 149 ? 3.278 -27.475 -26.359 1.00 39.97 112 THR A CA 1
ATOM 878 C C . THR A 1 149 ? 3.897 -28.117 -25.104 1.00 42.07 112 THR A C 1
ATOM 879 O O . THR A 1 149 ? 4.324 -27.408 -24.186 1.00 39.51 112 THR A O 1
ATOM 883 N N . VAL A 1 150 ? 3.970 -29.442 -25.073 1.00 38.84 113 VAL A N 1
ATOM 884 C CA . VAL A 1 150 ? 4.504 -30.131 -23.904 1.00 42.37 113 VAL A CA 1
ATOM 885 C C . VAL A 1 150 ? 5.975 -29.747 -23.662 1.00 36.70 113 VAL A C 1
ATOM 886 O O . VAL A 1 150 ? 6.365 -29.505 -22.529 1.00 35.25 113 VAL A O 1
ATOM 890 N N . LEU A 1 151 ? 6.758 -29.679 -24.734 1.00 38.64 114 LEU A N 1
ATOM 891 C CA . LEU A 1 151 ? 8.182 -29.365 -24.662 1.00 39.49 114 LEU A CA 1
ATOM 892 C C . LEU A 1 151 ? 8.441 -27.895 -24.338 1.00 41.48 114 LEU A C 1
ATOM 893 O O . LEU A 1 151 ? 9.377 -27.600 -23.599 1.00 36.95 114 LEU A O 1
ATOM 898 N N . MET A 1 152 ? 7.614 -26.984 -24.854 1.00 40.48 115 MET A N 1
ATOM 899 C CA . MET A 1 152 ? 7.736 -25.568 -24.494 1.00 41.71 115 MET A CA 1
ATOM 900 C C . MET A 1 152 ? 7.430 -25.376 -23.018 1.00 40.61 115 MET A C 1
ATOM 901 O O . MET A 1 152 ? 8.115 -24.613 -22.347 1.00 40.99 115 MET A O 1
ATOM 906 N N . LEU A 1 153 ? 6.413 -26.069 -22.510 1.00 44.74 116 LEU A N 1
ATOM 907 C CA . LEU A 1 153 ? 6.064 -25.984 -21.085 1.00 39.29 116 LEU A CA 1
ATOM 908 C C . LEU A 1 153 ? 7.167 -26.573 -20.194 1.00 41.17 116 LEU A C 1
ATOM 909 O O . LEU A 1 153 ? 7.537 -25.967 -19.180 1.00 36.14 116 LEU A O 1
ATOM 914 N N . ALA A 1 154 ? 7.663 -27.754 -20.569 1.00 36.04 117 ALA A N 1
ATOM 915 C CA . ALA A 1 154 ? 8.750 -28.427 -19.859 1.00 35.79 117 ALA A CA 1
ATOM 916 C C . ALA A 1 154 ? 9.973 -27.525 -19.617 1.00 34.53 117 ALA A C 1
ATOM 917 O O . ALA A 1 154 ? 10.537 -27.525 -18.528 1.00 32.32 117 ALA A O 1
ATOM 919 N N . ASP A 1 155 ? 10.357 -26.751 -20.624 1.00 35.70 118 ASP A N 1
ATOM 920 C CA . ASP A 1 155 ? 11.510 -25.875 -20.516 1.00 36.26 118 ASP A CA 1
ATOM 921 C C . ASP A 1 155 ? 11.314 -24.871 -19.367 1.00 35.92 118 ASP A C 1
ATOM 922 O O . ASP A 1 155 ? 12.203 -24.672 -18.546 1.00 36.99 118 ASP A O 1
ATOM 927 N N . GLN A 1 156 ? 10.130 -24.273 -19.288 1.00 36.38 119 GLN A N 1
ATOM 928 C CA . GLN A 1 156 ? 9.823 -23.339 -18.205 1.00 37.53 119 GLN A CA 1
ATOM 929 C C . GLN A 1 156 ? 9.608 -24.006 -16.841 1.00 36.10 119 GLN A C 1
ATOM 930 O O . GLN A 1 156 ? 10.064 -23.481 -15.816 1.00 39.25 119 GLN A O 1
ATOM 936 N N . MET A 1 157 ? 8.956 -25.170 -16.828 1.00 32.01 120 MET A N 1
ATOM 937 C CA A MET A 1 157 ? 8.657 -25.863 -15.567 0.50 34.81 120 MET A CA 1
ATOM 938 C CA B MET A 1 157 ? 8.655 -25.885 -15.575 0.50 32.45 120 MET A CA 1
ATOM 939 C C . MET A 1 157 ? 9.920 -26.299 -14.828 1.00 30.33 120 MET A C 1
ATOM 940 O O . MET A 1 157 ? 10.019 -26.128 -13.621 1.00 28.23 120 MET A O 1
ATOM 949 N N . ILE A 1 158 ? 10.885 -26.837 -15.556 1.00 28.62 121 ILE A N 1
ATOM 950 C CA . ILE A 1 158 ? 12.147 -27.247 -14.954 1.00 32.49 121 ILE A CA 1
ATOM 951 C C . ILE A 1 158 ? 12.831 -26.025 -14.296 1.00 33.94 121 ILE A C 1
ATOM 952 O O . ILE A 1 158 ? 13.347 -26.145 -13.183 1.00 31.38 121 ILE A O 1
ATOM 957 N N A SER A 1 159 ? 12.811 -24.881 -14.992 0.50 32.12 122 SER A N 1
ATOM 958 N N B SER A 1 159 ? 12.809 -24.874 -14.975 0.50 31.61 122 SER A N 1
ATOM 959 C CA A SER A 1 159 ? 13.412 -23.625 -14.524 0.50 31.73 122 SER A CA 1
ATOM 960 C CA B SER A 1 159 ? 13.429 -23.644 -14.471 0.50 30.90 122 SER A CA 1
ATOM 961 C C A SER A 1 159 ? 12.704 -23.021 -13.304 0.50 34.32 122 SER A C 1
ATOM 962 C C B SER A 1 159 ? 12.703 -23.029 -13.277 0.50 33.82 122 SER A C 1
ATOM 963 O O A SER A 1 159 ? 13.366 -22.498 -12.409 0.50 35.41 122 SER A O 1
ATOM 964 O O B SER A 1 159 ? 13.352 -22.502 -12.374 0.50 34.77 122 SER A O 1
ATOM 969 N N . ARG A 1 160 ? 11.373 -23.084 -13.271 1.00 36.41 123 ARG A N 1
ATOM 970 C CA . ARG A 1 160 ? 10.601 -22.600 -12.113 1.00 35.05 123 ARG A CA 1
ATOM 971 C C . ARG A 1 160 ? 10.944 -23.401 -10.854 1.00 33.11 123 ARG A C 1
ATOM 972 O O . ARG A 1 160 ? 11.180 -22.826 -9.788 1.00 31.40 123 ARG A O 1
ATOM 980 N N . ILE A 1 161 ? 11.024 -24.717 -11.007 1.00 34.64 124 ILE A N 1
ATOM 981 C CA . ILE A 1 161 ? 11.397 -25.612 -9.918 1.00 33.21 124 ILE A CA 1
ATOM 982 C C . ILE A 1 161 ? 12.855 -25.375 -9.492 1.00 34.16 124 ILE A C 1
ATOM 983 O O . ILE A 1 161 ? 13.145 -25.285 -8.298 1.00 34.47 124 ILE A O 1
ATOM 988 N N . GLU A 1 162 ? 13.755 -25.248 -10.465 1.00 34.02 125 GLU A N 1
ATOM 989 C CA . GLU A 1 162 ? 15.164 -24.986 -10.180 1.00 34.74 125 GLU A CA 1
ATOM 990 C C . GLU A 1 162 ? 15.322 -23.764 -9.290 1.00 33.42 125 GLU A C 1
ATOM 991 O O . GLU A 1 162 ? 16.006 -23.828 -8.280 1.00 31.41 125 GLU A O 1
ATOM 997 N N . TYR A 1 163 ? 14.672 -22.658 -9.647 1.00 32.59 126 TYR A N 1
ATOM 998 C CA . TYR A 1 163 ? 14.798 -21.429 -8.863 1.00 35.12 126 TYR A CA 1
ATOM 999 C C . TYR A 1 163 ? 14.443 -21.608 -7.380 1.00 33.93 126 TYR A C 1
ATOM 1000 O O . TYR A 1 163 ? 15.142 -21.106 -6.504 1.00 34.64 126 TYR A O 1
ATOM 1009 N N . VAL A 1 164 ? 13.346 -22.313 -7.117 1.00 34.71 127 VAL A N 1
ATOM 1010 C CA . VAL A 1 164 ? 12.892 -22.590 -5.748 1.00 32.68 127 VAL A CA 1
ATOM 1011 C C . VAL A 1 164 ? 13.958 -23.393 -4.975 1.00 31.79 127 VAL A C 1
ATOM 1012 O O . VAL A 1 164 ? 14.269 -23.076 -3.813 1.00 32.48 127 VAL A O 1
ATOM 1016 N N . HIS A 1 165 ? 14.531 -24.388 -5.650 1.00 28.95 128 HIS A N 1
ATOM 1017 C CA . HIS A 1 165 ? 15.632 -25.184 -5.115 1.00 31.18 128 HIS A CA 1
ATOM 1018 C C . HIS A 1 165 ? 16.913 -24.385 -4.824 1.00 31.95 128 HIS A C 1
ATOM 1019 O O . HIS A 1 165 ? 17.597 -24.679 -3.846 1.00 36.73 128 HIS A O 1
ATOM 1026 N N . THR A 1 166 ? 17.252 -23.399 -5.654 1.00 32.07 129 THR A N 1
ATOM 1027 C CA . THR A 1 166 ? 18.454 -22.589 -5.416 1.00 36.17 129 THR A CA 1
ATOM 1028 C C . THR A 1 166 ? 18.288 -21.700 -4.184 1.00 38.42 129 THR A C 1
ATOM 1029 O O . THR A 1 166 ? 19.271 -21.275 -3.610 1.00 42.98 129 THR A O 1
ATOM 1033 N N . LYS A 1 167 ? 17.046 -21.418 -3.791 1.00 38.67 130 LYS A N 1
ATOM 1034 C CA . LYS A 1 167 ? 16.775 -20.703 -2.541 1.00 38.80 130 LYS A CA 1
ATOM 1035 C C . LYS A 1 167 ? 16.569 -21.643 -1.344 1.00 41.33 130 LYS A C 1
ATOM 1036 O O . LYS A 1 167 ? 16.114 -21.210 -0.290 1.00 43.77 130 LYS A O 1
ATOM 1042 N N . ASN A 1 168 ? 16.937 -22.914 -1.516 1.00 39.44 131 ASN A N 1
ATOM 1043 C CA . ASN A 1 168 ? 16.983 -23.939 -0.464 1.00 42.02 131 ASN A CA 1
ATOM 1044 C C . ASN A 1 168 ? 15.624 -24.476 -0.024 1.00 37.32 131 ASN A C 1
ATOM 1045 O O . ASN A 1 168 ? 15.505 -25.052 1.054 1.00 39.11 131 ASN A O 1
ATOM 1050 N N . PHE A 1 169 ? 14.636 -24.367 -0.906 1.00 33.91 132 PHE A N 1
ATOM 1051 C CA . PHE A 1 169 ? 13.316 -24.907 -0.665 1.00 34.39 132 PHE A CA 1
ATOM 1052 C C . PHE A 1 169 ? 12.959 -25.948 -1.706 1.00 33.27 132 PHE A C 1
ATOM 1053 O O . PHE A 1 169 ? 13.451 -25.898 -2.816 1.00 37.92 132 PHE A O 1
ATOM 1061 N N . ILE A 1 170 ? 12.131 -26.910 -1.303 1.00 33.22 133 ILE A N 1
ATOM 1062 C CA . ILE A 1 170 ? 11.419 -27.817 -2.207 1.00 33.92 133 ILE A CA 1
ATOM 1063 C C . ILE A 1 170 ? 9.915 -27.487 -2.135 1.00 35.41 133 ILE A C 1
ATOM 1064 O O . ILE A 1 170 ? 9.427 -27.022 -1.111 1.00 35.00 133 ILE A O 1
ATOM 1069 N N . HIS A 1 171 ? 9.200 -27.710 -3.228 1.00 34.12 134 HIS A N 1
ATOM 1070 C CA . HIS A 1 171 ? 7.796 -27.297 -3.338 1.00 37.08 134 HIS A CA 1
ATOM 1071 C C . HIS A 1 171 ? 6.859 -28.314 -2.678 1.00 35.11 134 HIS A C 1
ATOM 1072 O O . HIS A 1 171 ? 5.959 -27.942 -1.925 1.00 34.53 134 HIS A O 1
ATOM 1079 N N . ARG A 1 172 ? 7.069 -29.583 -3.010 1.00 36.18 135 ARG A N 1
ATOM 1080 C CA . ARG A 1 172 ? 6.316 -30.743 -2.490 1.00 40.18 135 ARG A CA 1
ATOM 1081 C C . ARG A 1 172 ? 4.859 -30.893 -2.941 1.00 42.78 135 ARG A C 1
ATOM 1082 O O . ARG A 1 172 ? 4.145 -31.739 -2.411 1.00 46.16 135 ARG A O 1
ATOM 1090 N N . ASP A 1 173 ? 4.439 -30.141 -3.955 1.00 43.91 136 ASP A N 1
ATOM 1091 C CA . ASP A 1 173 ? 3.085 -30.293 -4.524 1.00 43.78 136 ASP A CA 1
ATOM 1092 C C . ASP A 1 173 ? 3.058 -29.831 -5.989 1.00 38.91 136 ASP A C 1
ATOM 1093 O O . ASP A 1 173 ? 2.296 -28.937 -6.384 1.00 37.56 136 ASP A O 1
ATOM 1098 N N . ILE A 1 174 ? 3.918 -30.469 -6.779 1.00 35.53 137 ILE A N 1
ATOM 1099 C CA . ILE A 1 174 ? 4.075 -30.181 -8.187 1.00 37.87 137 ILE A CA 1
ATOM 1100 C C . ILE A 1 174 ? 2.887 -30.829 -8.889 1.00 42.51 137 ILE A C 1
ATOM 1101 O O . ILE A 1 174 ? 2.738 -32.042 -8.849 1.00 40.22 137 ILE A O 1
ATOM 1106 N N . LYS A 1 175 ? 2.037 -30.003 -9.504 1.00 45.21 138 LYS A N 1
ATOM 1107 C CA . LYS A 1 175 ? 0.862 -30.473 -10.250 1.00 43.72 138 LYS A CA 1
ATOM 1108 C C . LYS A 1 175 ? 0.405 -29.374 -11.222 1.00 43.59 138 LYS A C 1
ATOM 1109 O O . LYS A 1 175 ? 0.759 -28.210 -11.012 1.00 40.18 138 LYS A O 1
ATOM 1115 N N . PRO A 1 176 ? -0.383 -29.729 -12.271 1.00 41.70 139 PRO A N 1
ATOM 1116 C CA . PRO A 1 176 ? -0.854 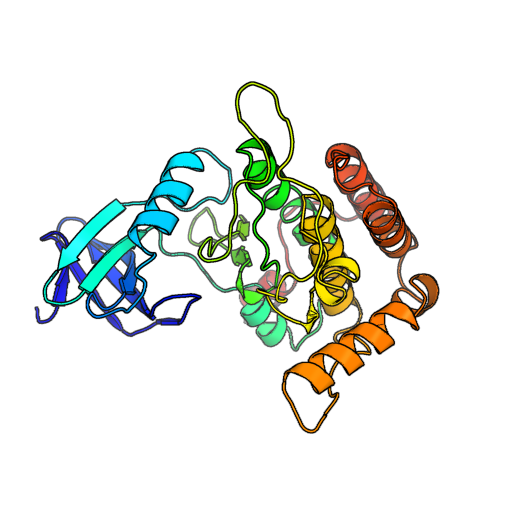-28.766 -13.282 1.00 41.66 139 PRO A CA 1
ATOM 1117 C C . PRO A 1 176 ? -1.567 -27.536 -12.729 1.00 41.73 139 PRO A C 1
ATOM 1118 O O . PRO A 1 176 ? -1.378 -26.430 -13.245 1.00 50.09 139 PRO A O 1
ATOM 1122 N N . ASP A 1 177 ? -2.349 -27.740 -11.672 1.00 44.73 140 ASP A N 1
ATOM 1123 C CA . ASP A 1 177 ? -3.084 -26.669 -10.973 1.00 46.12 140 ASP A CA 1
ATOM 1124 C C . ASP A 1 177 ? -2.190 -25.589 -10.339 1.00 46.65 140 ASP A C 1
ATOM 1125 O O . ASP A 1 177 ? -2.655 -24.477 -10.097 1.00 43.75 140 ASP A O 1
ATOM 1130 N N . ASN A 1 178 ? -0.930 -25.923 -10.039 1.00 48.65 141 ASN A N 1
ATOM 1131 C CA . ASN A 1 178 ? 0.013 -24.979 -9.412 1.00 43.58 141 ASN A CA 1
ATOM 1132 C C . ASN A 1 178 ? 0.929 -24.254 -10.395 1.00 36.25 141 ASN A C 1
ATOM 1133 O O . ASN A 1 178 ? 1.751 -23.441 -9.979 1.00 37.81 141 ASN A O 1
ATOM 1138 N N . PHE A 1 179 ? 0.774 -24.530 -11.687 1.00 37.53 142 PHE A N 1
ATOM 1139 C CA . PHE A 1 179 ? 1.444 -23.777 -12.737 1.00 39.98 142 PHE A CA 1
ATOM 1140 C C . PHE A 1 179 ? 0.424 -22.896 -13.455 1.00 41.02 142 PHE A C 1
ATOM 1141 O O . PHE A 1 179 ? -0.514 -23.419 -14.042 1.00 42.92 142 PHE A O 1
ATOM 1149 N N . LEU A 1 180 ? 0.611 -21.574 -13.388 1.00 40.12 143 LEU A N 1
ATOM 1150 C CA . LEU A 1 180 ? -0.280 -20.596 -14.019 1.00 42.73 143 LEU A CA 1
ATOM 1151 C C . LEU A 1 180 ? 0.461 -19.793 -15.090 1.00 42.25 143 LEU A C 1
ATOM 1152 O O . LEU A 1 180 ? 1.561 -19.305 -14.838 1.00 41.28 143 LEU A O 1
ATOM 1157 N N . MET A 1 181 ? -0.152 -19.623 -16.263 1.00 44.66 144 MET A N 1
ATOM 1158 C CA . MET A 1 181 ? 0.305 -18.603 -17.220 1.00 46.38 144 MET A CA 1
ATOM 1159 C C . MET A 1 181 ? -0.026 -17.220 -16.670 1.00 44.16 144 MET A C 1
ATOM 1160 O O . MET A 1 181 ? -0.958 -17.063 -15.880 1.00 52.25 144 MET A O 1
ATOM 1165 N N . GLY A 1 182 ? 0.767 -16.231 -17.055 1.00 44.16 145 GLY A N 1
ATOM 1166 C CA . GLY A 1 182 ? 0.536 -14.850 -16.649 1.00 49.24 145 GLY A CA 1
ATOM 1167 C C . GLY A 1 182 ? -0.492 -14.197 -17.555 1.00 51.36 145 GLY A C 1
ATOM 1168 O O . GLY A 1 182 ? -1.194 -14.878 -18.316 1.00 47.28 145 GLY A O 1
ATOM 1169 N N . ILE A 1 183 ? -0.583 -12.874 -17.465 1.00 56.04 146 ILE A N 1
ATOM 1170 C CA . ILE A 1 183 ? -1.527 -12.090 -18.277 1.00 62.90 146 ILE A CA 1
ATOM 1171 C C . ILE A 1 183 ? -0.865 -10.815 -18.781 1.00 58.03 146 ILE A C 1
ATOM 1172 O O . ILE A 1 183 ? 0.187 -10.414 -18.280 1.00 61.28 146 ILE A O 1
ATOM 1177 N N . GLY A 1 184 ? -1.484 -10.188 -19.779 1.00 68.83 147 GLY A N 1
ATOM 1178 C CA . GLY A 1 184 ? -0.908 -9.009 -20.424 1.00 67.83 147 GLY A CA 1
ATOM 1179 C C . GLY A 1 184 ? 0.348 -9.411 -21.172 1.00 65.07 147 GLY A C 1
ATOM 1180 O O . GLY A 1 184 ? 0.340 -10.396 -21.916 1.00 67.46 147 GLY A O 1
ATOM 1181 N N . ARG A 1 185 ? 1.438 -8.685 -20.942 1.00 70.41 148 ARG A N 1
ATOM 1182 C CA . ARG A 1 185 ? 2.722 -9.019 -21.568 1.00 76.16 148 ARG A CA 1
ATOM 1183 C C . ARG A 1 185 ? 3.372 -10.280 -20.990 1.00 70.29 148 ARG A C 1
ATOM 1184 O O . ARG A 1 185 ? 4.299 -10.818 -21.592 1.00 70.13 148 ARG A O 1
ATOM 1192 N N . HIS A 1 186 ? 2.867 -10.760 -19.854 1.00 71.59 149 HIS A N 1
ATOM 1193 C CA . HIS A 1 186 ? 3.346 -11.995 -19.232 1.00 67.08 149 HIS A CA 1
ATOM 1194 C C . HIS A 1 186 ? 2.517 -13.238 -19.582 1.00 64.93 149 HIS A C 1
ATOM 1195 O O . HIS A 1 186 ? 2.646 -14.272 -18.907 1.00 58.70 149 HIS A O 1
ATOM 1202 N N . CYS A 1 187 ? 1.706 -13.170 -20.640 1.00 52.28 150 CYS A N 1
ATOM 1203 C CA . CYS A 1 187 ? 0.808 -14.284 -20.973 1.00 56.61 150 CYS A CA 1
ATOM 1204 C C . CYS A 1 187 ? 1.510 -15.549 -21.486 1.00 49.47 150 CYS A C 1
ATOM 1205 O O . CYS A 1 187 ? 0.896 -16.602 -21.468 1.00 50.35 150 CYS A O 1
ATOM 1208 N N . ASN A 1 188 ? 2.768 -15.446 -21.928 1.00 44.63 151 ASN A N 1
ATOM 1209 C CA . ASN A 1 188 ? 3.576 -16.621 -22.295 1.00 47.48 151 ASN A CA 1
ATOM 1210 C C . ASN A 1 188 ? 4.621 -17.022 -21.234 1.00 45.94 151 ASN A C 1
ATOM 1211 O O . ASN A 1 188 ? 5.438 -17.919 -21.454 1.00 46.59 151 ASN A O 1
ATOM 1216 N N . LYS A 1 189 ? 4.573 -16.366 -20.084 1.00 40.53 152 LYS A N 1
ATOM 1217 C CA . LYS A 1 189 ? 5.411 -16.685 -18.946 1.00 44.41 152 LYS A CA 1
ATOM 1218 C C . LYS A 1 189 ? 4.647 -17.606 -17.980 1.00 44.18 152 LYS A C 1
ATOM 1219 O O . LYS A 1 189 ? 3.543 -17.268 -17.528 1.00 42.11 152 LYS A O 1
ATOM 1225 N N . LEU A 1 190 ? 5.240 -18.752 -17.659 1.00 38.51 153 LEU A N 1
ATOM 1226 C CA . LEU A 1 190 ? 4.682 -19.670 -16.667 1.00 39.12 153 LEU A CA 1
ATOM 1227 C C . LEU A 1 190 ? 5.144 -19.305 -15.231 1.00 37.80 153 LEU A C 1
ATOM 1228 O O . LEU A 1 190 ? 6.298 -18.973 -15.009 1.00 41.15 153 LEU A O 1
ATOM 1233 N N . PHE A 1 191 ? 4.222 -19.383 -14.275 1.00 35.15 154 PHE A N 1
ATOM 1234 C CA . PHE A 1 191 ? 4.462 -19.100 -12.862 1.00 38.00 154 PHE A CA 1
ATOM 1235 C C . PHE A 1 191 ? 4.193 -20.373 -12.051 1.00 41.32 154 PHE A C 1
ATOM 1236 O O . PHE A 1 191 ? 3.147 -20.996 -12.237 1.00 43.90 154 PHE A O 1
ATOM 1244 N N . LEU A 1 192 ? 5.120 -20.754 -11.165 1.00 40.18 155 LEU A N 1
ATOM 1245 C CA . LEU A 1 192 ? 4.862 -21.804 -10.152 1.00 38.37 155 LEU A CA 1
ATOM 1246 C C . LEU A 1 192 ? 4.460 -21.125 -8.845 1.00 39.25 155 LEU A C 1
ATOM 1247 O O . LEU A 1 192 ? 5.201 -20.289 -8.316 1.00 41.83 155 LEU A O 1
ATOM 1252 N N . ILE A 1 193 ? 3.309 -21.520 -8.316 1.00 37.61 156 ILE A N 1
ATOM 1253 C CA . ILE A 1 193 ? 2.720 -20.879 -7.143 1.00 41.92 156 ILE A CA 1
ATOM 1254 C C . ILE A 1 193 ? 2.293 -21.917 -6.106 1.00 40.97 156 ILE A C 1
ATOM 1255 O O . ILE A 1 193 ? 2.460 -23.134 -6.311 1.00 34.84 156 ILE A O 1
ATOM 1260 N N . ASP A 1 194 ? 1.796 -21.410 -4.979 1.00 43.80 157 ASP A N 1
ATOM 1261 C CA . ASP A 1 194 ? 1.313 -22.196 -3.844 1.00 46.17 157 ASP A CA 1
ATOM 1262 C C . ASP A 1 194 ? 2.448 -22.911 -3.065 1.00 44.00 157 ASP A C 1
ATOM 1263 O O . ASP A 1 194 ? 2.755 -24.091 -3.279 1.00 42.57 157 ASP A O 1
ATOM 1268 N N . PHE A 1 195 ? 3.011 -22.168 -2.123 1.00 39.88 158 PHE A N 1
ATOM 1269 C CA . PHE A 1 195 ? 4.104 -22.605 -1.294 1.00 43.34 158 PHE A CA 1
ATOM 1270 C C . PHE A 1 195 ? 3.673 -23.008 0.116 1.00 47.63 158 PHE A C 1
ATOM 1271 O O . PHE A 1 195 ? 4.504 -23.050 1.031 1.00 44.41 158 PHE A O 1
ATOM 1279 N N . GLY A 1 196 ? 2.394 -23.366 0.278 1.00 45.64 159 GLY A N 1
ATOM 1280 C CA . GLY A 1 196 ? 1.865 -23.787 1.571 1.00 49.54 159 GLY A CA 1
ATOM 1281 C C . GLY A 1 196 ? 2.499 -25.049 2.138 1.00 47.87 159 GLY A C 1
ATOM 1282 O O . GLY A 1 196 ? 2.680 -25.156 3.348 1.00 50.24 159 GLY A O 1
ATOM 1283 N N . LEU A 1 197 ? 2.844 -25.985 1.257 1.00 44.17 160 LEU A N 1
ATOM 1284 C CA . LEU A 1 197 ? 3.473 -27.255 1.639 1.00 44.10 160 LEU A CA 1
ATOM 1285 C C . LEU A 1 197 ? 4.995 -27.258 1.480 1.00 42.99 160 LEU A C 1
ATOM 1286 O O . LEU A 1 197 ? 5.629 -28.284 1.692 1.00 42.47 160 LEU A O 1
ATOM 1291 N N . ALA A 1 198 ? 5.582 -26.118 1.130 1.00 43.87 161 ALA A N 1
ATOM 1292 C CA . ALA A 1 198 ? 6.998 -26.057 0.783 1.00 44.30 161 ALA A CA 1
ATOM 1293 C C . ALA A 1 198 ? 7.837 -26.111 2.048 1.00 49.04 161 ALA A C 1
ATOM 1294 O O . ALA A 1 198 ? 7.372 -25.706 3.110 1.00 43.78 161 ALA A O 1
ATOM 1296 N N . LYS A 1 199 ? 9.076 -26.580 1.910 1.00 41.47 162 LYS A N 1
ATOM 1297 C CA . LYS A 1 199 ? 9.929 -26.888 3.051 1.00 45.35 162 LYS A CA 1
ATOM 1298 C C . LYS A 1 199 ? 11.391 -26.612 2.749 1.00 40.43 162 LYS A C 1
ATOM 1299 O O . LYS A 1 199 ? 11.876 -26.934 1.670 1.00 38.48 162 LYS A O 1
ATOM 1305 N N . LYS A 1 200 ? 12.092 -26.046 3.725 1.00 39.14 163 LYS A N 1
ATOM 1306 C CA . LYS A 1 200 ? 13.535 -25.857 3.634 1.00 41.84 163 LYS A CA 1
ATOM 1307 C C . LYS A 1 200 ? 14.194 -27.243 3.615 1.00 39.33 163 LYS A C 1
ATOM 1308 O O . LYS A 1 200 ? 13.917 -28.048 4.488 1.00 40.45 163 LYS A O 1
ATOM 1314 N N . TYR A 1 201 ? 14.983 -27.554 2.582 1.00 40.58 164 TYR A N 1
ATOM 1315 C CA . TYR A 1 201 ? 15.615 -28.904 2.464 1.00 40.87 164 TYR A CA 1
ATOM 1316 C C . TYR A 1 201 ? 17.086 -28.887 2.885 1.00 40.06 164 TYR A C 1
ATOM 1317 O O . TYR A 1 201 ? 17.664 -29.952 3.111 1.00 41.60 164 TYR A O 1
ATOM 1326 N N . ARG A 1 202 ? 17.692 -27.702 2.966 1.00 41.95 165 ARG A N 1
ATOM 1327 C CA . ARG A 1 202 ? 19.075 -27.589 3.408 1.00 48.95 165 ARG A CA 1
ATOM 1328 C C . ARG A 1 202 ? 19.446 -26.234 4.018 1.00 50.07 165 ARG A C 1
ATOM 1329 O O . ARG A 1 202 ? 18.799 -25.210 3.775 1.00 47.65 165 ARG A O 1
ATOM 1337 N N . ASP A 1 203 ? 20.530 -26.265 4.788 1.00 55.97 166 ASP A N 1
ATOM 1338 C CA . ASP A 1 203 ? 21.060 -25.102 5.500 1.00 58.62 166 ASP A CA 1
ATOM 1339 C C . ASP A 1 203 ? 21.765 -24.175 4.504 1.00 57.50 166 ASP A C 1
ATOM 1340 O O . ASP A 1 203 ? 22.465 -24.651 3.603 1.00 56.09 166 ASP A O 1
ATOM 1345 N N . ASN A 1 204 ? 21.592 -22.864 4.667 1.00 58.21 167 ASN A N 1
ATOM 1346 C CA . ASN A 1 204 ? 22.177 -21.886 3.727 1.00 71.32 167 ASN A CA 1
ATOM 1347 C C . ASN A 1 204 ? 23.717 -21.915 3.721 1.00 73.34 167 ASN A C 1
ATOM 1348 O O . ASN A 1 204 ? 24.333 -21.905 2.650 1.00 66.22 167 ASN A O 1
ATOM 1353 N N . ARG A 1 205 ? 24.323 -21.964 4.911 1.00 79.54 168 ARG A N 1
ATOM 1354 C CA . ARG A 1 205 ? 25.790 -21.933 5.049 1.00 82.05 168 ARG A CA 1
ATOM 1355 C C . ARG A 1 205 ? 26.461 -23.224 4.577 1.00 87.49 168 ARG A C 1
ATOM 1356 O O . ARG A 1 205 ? 27.287 -23.204 3.662 1.00 90.76 168 ARG A O 1
ATOM 1364 N N . THR A 1 206 ? 26.094 -24.336 5.210 1.00 74.37 169 THR A N 1
ATOM 1365 C CA . THR A 1 206 ? 26.779 -25.617 5.024 1.00 74.57 169 THR A CA 1
ATOM 1366 C C . THR A 1 206 ? 26.248 -26.466 3.861 1.00 75.50 169 THR A C 1
ATOM 1367 O O . THR A 1 206 ? 26.945 -27.374 3.401 1.00 66.03 169 THR A O 1
ATOM 1371 N N . ARG A 1 207 ? 25.016 -26.194 3.418 1.00 71.08 170 ARG A N 1
ATOM 1372 C CA . ARG A 1 207 ? 24.291 -27.026 2.439 1.00 67.80 170 ARG A CA 1
ATOM 1373 C C . ARG A 1 207 ? 24.058 -28.477 2.892 1.00 63.09 170 ARG A C 1
ATOM 1374 O O . ARG A 1 207 ? 23.758 -29.362 2.067 1.00 56.71 170 ARG A O 1
ATOM 1382 N N . GLN A 1 208 ? 24.149 -28.711 4.203 1.00 63.15 171 GLN A N 1
ATOM 1383 C CA . GLN A 1 208 ? 23.783 -30.000 4.780 1.00 56.52 171 GLN A CA 1
ATOM 1384 C C . GLN A 1 208 ? 22.271 -30.108 4.635 1.00 45.36 171 GLN A C 1
ATOM 1385 O O . GLN A 1 208 ? 21.545 -29.142 4.897 1.00 42.19 171 GLN A O 1
ATOM 1391 N N . HIS A 1 209 ? 21.818 -31.271 4.187 1.00 37.98 172 HIS A N 1
ATOM 1392 C CA . HIS A 1 209 ? 20.409 -31.540 4.019 1.00 45.06 172 HIS A CA 1
ATOM 1393 C C . HIS A 1 209 ? 19.734 -31.766 5.330 1.00 44.67 172 HIS A C 1
ATOM 1394 O O . HIS A 1 209 ? 20.376 -32.105 6.318 1.00 57.02 172 HIS A O 1
ATOM 1401 N N . ILE A 1 210 ? 18.419 -31.617 5.314 1.00 47.80 173 ILE A N 1
ATOM 1402 C CA . ILE A 1 210 ? 17.567 -32.168 6.369 1.00 48.52 173 ILE A CA 1
ATOM 1403 C C . ILE A 1 210 ? 17.860 -33.669 6.528 1.00 48.18 173 ILE A C 1
ATOM 1404 O O . ILE A 1 210 ? 18.370 -34.303 5.593 1.00 47.91 173 ILE A O 1
ATOM 1409 N N . PRO A 1 211 ? 17.570 -34.238 7.714 1.00 57.39 174 PRO A N 1
ATOM 1410 C CA . PRO A 1 211 ? 17.953 -35.642 7.914 1.00 52.14 174 PRO A CA 1
ATOM 1411 C C . PRO A 1 211 ? 17.164 -36.606 7.031 1.00 48.56 174 PRO A C 1
ATOM 1412 O O . PRO A 1 211 ? 15.989 -36.364 6.748 1.00 43.74 174 PRO A O 1
ATOM 1416 N N . TYR A 1 212 ? 17.830 -37.665 6.573 1.00 47.33 175 TYR A N 1
ATOM 1417 C CA . TYR A 1 212 ? 17.173 -38.722 5.817 1.00 42.64 175 TYR A CA 1
ATOM 1418 C C . TYR A 1 212 ? 16.385 -39.535 6.825 1.00 43.13 175 TYR A C 1
ATOM 1419 O O . TYR A 1 212 ? 16.937 -39.974 7.840 1.00 50.88 175 TYR A O 1
ATOM 1428 N N . ARG A 1 213 ? 15.096 -39.698 6.568 1.00 42.63 176 ARG A N 1
ATOM 1429 C CA . ARG A 1 213 ? 14.215 -40.389 7.488 1.00 45.34 176 ARG A CA 1
ATOM 1430 C C . ARG A 1 213 ? 12.941 -40.844 6.783 1.00 43.33 176 ARG A C 1
ATOM 1431 O O . ARG A 1 213 ? 12.708 -40.523 5.621 1.00 40.66 176 ARG A O 1
ATOM 1439 N N . GLU A 1 214 ? 12.153 -41.615 7.511 1.00 44.36 177 GLU A N 1
ATOM 1440 C CA . GLU A 1 214 ? 11.033 -42.381 6.989 1.00 54.86 177 GLU A CA 1
ATOM 1441 C C . GLU A 1 214 ? 9.809 -41.995 7.815 1.00 49.35 177 GLU A C 1
ATOM 1442 O O . GLU A 1 214 ? 9.885 -41.101 8.651 1.00 54.90 177 GLU A O 1
ATOM 1448 N N . ASP A 1 215 ? 8.695 -42.680 7.601 1.00 55.00 178 ASP A N 1
ATOM 1449 C CA . ASP A 1 215 ? 7.470 -42.439 8.370 1.00 68.45 178 ASP A CA 1
ATOM 1450 C C . ASP A 1 215 ? 6.944 -40.979 8.257 1.00 65.45 178 ASP A C 1
ATOM 1451 O O . ASP A 1 215 ? 6.445 -40.410 9.233 1.00 70.33 178 ASP A O 1
ATOM 1456 N N . LYS A 1 216 ? 7.078 -40.396 7.063 1.00 54.61 179 LYS A N 1
ATOM 1457 C CA . LYS A 1 216 ? 6.463 -39.114 6.710 1.00 57.68 179 LYS A CA 1
ATOM 1458 C C . LYS A 1 216 ? 5.121 -39.369 6.029 1.00 62.20 179 LYS A C 1
ATOM 1459 O O . LYS A 1 216 ? 4.997 -40.290 5.218 1.00 61.31 179 LYS A O 1
ATOM 1465 N N . ASN A 1 217 ? 4.124 -38.544 6.343 1.00 66.13 180 ASN A N 1
ATOM 1466 C CA . ASN A 1 217 ? 2.848 -38.567 5.621 1.00 60.03 180 ASN A CA 1
ATOM 1467 C C . ASN A 1 217 ? 3.012 -37.969 4.226 1.00 61.32 180 ASN A C 1
ATOM 1468 O O . ASN A 1 217 ? 3.694 -36.949 4.055 1.00 57.98 180 ASN A O 1
ATOM 1473 N N . LEU A 1 218 ? 2.382 -38.600 3.234 1.00 62.19 181 LEU A N 1
ATOM 1474 C CA . LEU A 1 218 ? 2.331 -38.051 1.884 1.00 63.21 181 LEU A CA 1
ATOM 1475 C C . LEU A 1 218 ? 1.530 -36.752 1.940 1.00 64.79 181 LEU A C 1
ATOM 1476 O O . LEU A 1 218 ? 0.314 -36.764 2.118 1.00 70.17 181 LEU A O 1
ATOM 1481 N N . THR A 1 219 ? 2.234 -35.634 1.824 1.00 70.24 182 THR A N 1
ATOM 1482 C CA . THR A 1 219 ? 1.644 -34.325 2.086 1.00 72.51 182 THR A CA 1
ATOM 1483 C C . THR A 1 219 ? 0.982 -33.707 0.834 1.00 69.22 182 THR A C 1
ATOM 1484 O O . THR A 1 219 ? -0.022 -33.001 0.955 1.00 61.49 182 THR A O 1
ATOM 1488 N N . GLY A 1 220 ? 1.532 -33.991 -0.351 0.97 57.64 183 GLY A N 1
ATOM 1489 C CA . GLY A 1 220 ? 1.026 -33.433 -1.609 0.97 55.71 183 GLY A CA 1
ATOM 1490 C C . GLY A 1 220 ? -0.088 -34.240 -2.259 0.97 54.83 183 GLY A C 1
ATOM 1491 O O . GLY A 1 220 ? -0.868 -34.906 -1.576 0.97 61.69 183 GLY A O 1
ATOM 1492 N N . THR A 1 221 ? -0.151 -34.172 -3.586 0.87 44.91 184 THR A N 1
ATOM 1493 C CA . THR A 1 221 ? -1.171 -34.862 -4.383 0.87 46.90 184 THR A CA 1
ATOM 1494 C C . THR A 1 221 ? -0.674 -36.242 -4.790 0.87 46.82 184 THR A C 1
ATOM 1495 O O . THR 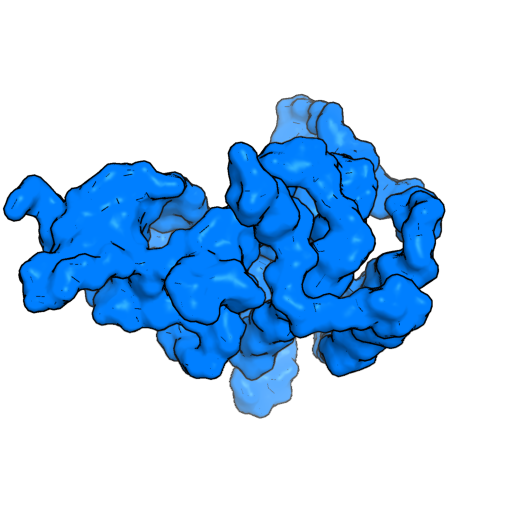A 1 221 ? 0.439 -36.381 -5.300 0.87 46.92 184 THR A O 1
ATOM 1499 N N . ALA A 1 222 ? -1.515 -37.256 -4.587 1.00 43.22 185 ALA A N 1
ATOM 1500 C CA . ALA A 1 222 ? -1.108 -38.659 -4.746 1.00 39.62 185 ALA A CA 1
ATOM 1501 C C . ALA A 1 222 ? -0.815 -39.038 -6.186 1.00 41.97 185 ALA A C 1
ATOM 1502 O O . ALA A 1 222 ? 0.076 -39.860 -6.453 1.00 41.86 185 ALA A O 1
ATOM 1504 N N . ARG A 1 223 ? -1.565 -38.446 -7.114 1.00 40.18 186 ARG A N 1
ATOM 1505 C CA . ARG A 1 223 ? -1.423 -38.741 -8.540 1.00 40.22 186 ARG A CA 1
ATOM 1506 C C . ARG A 1 223 ? -0.022 -38.411 -9.084 1.00 40.63 186 ARG A C 1
ATOM 1507 O O . ARG A 1 223 ? 0.503 -39.144 -9.910 1.00 40.50 186 ARG A O 1
ATOM 1515 N N . TYR A 1 224 ? 0.563 -37.310 -8.628 1.00 39.85 187 TYR A N 1
ATOM 1516 C CA . TYR A 1 224 ? 1.872 -36.860 -9.128 1.00 44.02 187 TYR A CA 1
ATOM 1517 C C . TYR A 1 224 ? 3.046 -37.145 -8.175 1.00 38.46 187 TYR A C 1
ATOM 1518 O O . TYR A 1 224 ? 4.208 -36.886 -8.521 1.00 38.18 187 TYR A O 1
ATOM 1527 N N . ALA A 1 225 ? 2.753 -37.712 -7.009 1.00 40.12 188 ALA A N 1
ATOM 1528 C CA . ALA A 1 225 ? 3.775 -37.992 -5.990 1.00 41.31 188 ALA A CA 1
ATOM 1529 C C . ALA A 1 225 ? 4.847 -38.953 -6.474 1.00 38.15 188 ALA A C 1
ATOM 1530 O O . ALA A 1 225 ? 4.569 -39.896 -7.232 1.00 36.58 188 ALA A O 1
ATOM 1532 N N . SER A 1 226 ? 6.075 -38.718 -6.021 1.00 38.08 189 SER A N 1
ATOM 1533 C CA . SER A 1 226 ? 7.171 -39.643 -6.287 1.00 37.87 189 SER A CA 1
ATOM 1534 C C . SER A 1 226 ? 6.963 -40.961 -5.556 1.00 36.12 189 SER A C 1
ATOM 1535 O O . SER A 1 226 ? 6.265 -41.028 -4.548 1.00 37.02 189 SER A O 1
ATOM 1538 N N . ILE A 1 227 ? 7.628 -41.994 -6.049 1.00 41.47 190 ILE A N 1
ATOM 1539 C CA . ILE A 1 227 ? 7.576 -43.317 -5.430 1.00 41.35 190 ILE A CA 1
ATOM 1540 C C . ILE A 1 227 ? 8.083 -43.256 -3.985 1.00 41.76 190 ILE A C 1
ATOM 1541 O O . ILE A 1 227 ? 7.434 -43.776 -3.085 1.00 42.17 190 ILE A O 1
ATOM 1546 N N . ASN A 1 228 ? 9.194 -42.563 -3.745 1.00 45.66 191 ASN A N 1
ATOM 1547 C CA . ASN A 1 228 ? 9.723 -42.450 -2.371 1.00 43.31 191 ASN A CA 1
ATOM 1548 C C . ASN A 1 228 ? 8.804 -41.706 -1.412 1.00 37.09 191 ASN A C 1
ATOM 1549 O O . ASN A 1 228 ? 8.733 -42.051 -0.236 1.00 38.91 191 ASN A O 1
ATOM 1554 N N . ALA A 1 229 ? 8.067 -40.719 -1.906 1.00 39.19 192 ALA A N 1
ATOM 1555 C CA . ALA A 1 229 ? 7.090 -40.019 -1.066 1.00 38.48 192 ALA A CA 1
ATOM 1556 C C . ALA A 1 229 ? 5.968 -40.967 -0.601 1.00 41.75 192 ALA A C 1
ATOM 1557 O O . ALA A 1 229 ? 5.520 -40.879 0.543 1.00 40.17 192 ALA A O 1
ATOM 1559 N N . HIS A 1 230 ? 5.530 -41.864 -1.485 1.00 41.73 193 HIS A N 1
ATOM 1560 C CA . HIS A 1 230 ? 4.536 -42.878 -1.127 1.00 45.95 193 HIS A CA 1
ATOM 1561 C C . HIS A 1 230 ? 5.033 -43.782 0.013 1.00 48.98 193 HIS A C 1
ATOM 1562 O O . HIS A 1 230 ? 4.265 -44.106 0.924 1.00 51.91 193 HIS A O 1
ATOM 1569 N N . LEU A 1 231 ? 6.320 -44.139 -0.034 1.00 45.91 194 LEU A N 1
ATOM 1570 C CA . LEU A 1 231 ? 6.960 -44.987 0.984 1.00 48.20 194 LEU A CA 1
ATOM 1571 C C . LEU A 1 231 ? 7.257 -44.264 2.294 1.00 47.09 194 LEU A C 1
ATOM 1572 O O . LEU A 1 231 ? 7.788 -44.870 3.220 1.00 59.73 194 LEU A O 1
ATOM 1577 N N . GLY A 1 232 ? 6.931 -42.975 2.374 1.00 45.64 195 GLY A N 1
ATOM 1578 C CA . GLY A 1 232 ? 7.092 -42.203 3.598 1.00 41.69 195 GLY A CA 1
ATOM 1579 C C . GLY A 1 232 ? 8.483 -41.634 3.775 1.00 38.47 195 GLY A C 1
ATOM 1580 O O . GLY A 1 232 ? 8.780 -41.100 4.827 1.00 37.84 195 GLY A O 1
ATOM 1581 N N . ILE A 1 233 ? 9.311 -41.692 2.730 1.00 39.82 196 ILE A N 1
ATOM 1582 C CA . ILE A 1 233 ? 10.680 -41.176 2.780 1.00 41.53 196 ILE A CA 1
ATOM 1583 C C . ILE A 1 233 ? 10.680 -39.650 2.631 1.00 37.63 196 ILE A C 1
ATOM 1584 O O . ILE A 1 233 ? 9.918 -39.102 1.853 1.00 38.05 196 ILE A O 1
ATOM 1589 N N . GLU A 1 234 ? 11.538 -38.986 3.401 1.00 36.39 197 GLU A N 1
ATOM 1590 C CA . GLU A 1 234 ? 11.719 -37.546 3.345 1.00 39.23 197 GLU A CA 1
ATOM 1591 C C . GLU A 1 234 ? 12.017 -37.084 1.914 1.00 37.63 197 GLU A C 1
ATOM 1592 O O . GLU A 1 234 ? 12.866 -37.647 1.229 1.00 36.39 197 GLU A O 1
ATOM 1598 N N . GLN A 1 235 ? 11.278 -36.074 1.476 1.00 35.72 198 GLN A N 1
ATOM 1599 C CA . GLN A 1 235 ? 11.372 -35.568 0.130 1.00 37.38 198 GLN A CA 1
ATOM 1600 C C . GLN A 1 235 ? 12.564 -34.633 0.017 1.00 34.99 198 GLN A C 1
ATOM 1601 O O . GLN A 1 235 ? 12.911 -33.939 0.960 1.00 34.69 198 GLN A O 1
ATOM 1607 N N . SER A 1 236 ? 13.214 -34.662 -1.138 1.00 38.49 199 SER A N 1
ATOM 1608 C CA . SER A 1 236 ? 14.282 -33.728 -1.460 1.00 34.57 199 SER A CA 1
ATOM 1609 C C . SER A 1 236 ? 14.070 -33.257 -2.895 1.00 32.09 199 SER A C 1
ATOM 1610 O O . SER A 1 236 ? 12.993 -33.474 -3.467 1.00 33.21 199 SER A O 1
ATOM 1613 N N . ARG A 1 237 ? 15.081 -32.616 -3.484 1.00 34.95 200 ARG A N 1
ATOM 1614 C CA . ARG A 1 237 ? 14.945 -32.016 -4.814 1.00 31.23 200 ARG A CA 1
ATOM 1615 C C . ARG A 1 237 ? 14.485 -33.002 -5.886 1.00 34.90 200 ARG A C 1
ATOM 1616 O O . ARG A 1 237 ? 13.707 -32.640 -6.783 1.00 31.73 200 ARG A O 1
ATOM 1624 N N . ARG A 1 238 ? 14.996 -34.231 -5.797 1.00 32.44 201 ARG A N 1
ATOM 1625 C CA . ARG A 1 238 ? 14.687 -35.286 -6.761 1.00 33.19 201 ARG A CA 1
ATOM 1626 C C . ARG A 1 238 ? 13.194 -35.589 -6.850 1.00 34.10 201 ARG A C 1
ATOM 1627 O O . ARG A 1 238 ? 12.708 -35.983 -7.901 1.00 38.14 201 ARG A O 1
ATOM 1635 N N . ASP A 1 239 ? 12.477 -35.408 -5.746 1.00 36.10 202 ASP A N 1
ATOM 1636 C CA . ASP A 1 239 ? 11.051 -35.723 -5.691 1.00 38.56 202 ASP A CA 1
ATOM 1637 C C . ASP A 1 239 ? 10.193 -34.691 -6.452 1.00 36.87 202 ASP A C 1
ATOM 1638 O O . ASP A 1 239 ? 9.248 -35.069 -7.134 1.00 36.83 202 ASP A O 1
ATOM 1643 N N . ASP A 1 240 ? 10.542 -33.407 -6.360 1.00 36.14 203 ASP A N 1
ATOM 1644 C CA . ASP A 1 240 ? 9.930 -32.385 -7.218 1.00 35.95 203 ASP A CA 1
ATOM 1645 C C . ASP A 1 240 ? 10.127 -32.723 -8.696 1.00 35.62 203 ASP A C 1
ATOM 1646 O O . ASP A 1 240 ? 9.200 -32.575 -9.488 1.00 34.77 203 ASP A O 1
ATOM 1651 N N . MET A 1 241 ? 11.317 -33.201 -9.050 1.00 32.41 204 MET A N 1
ATOM 1652 C CA . MET A 1 241 ? 11.652 -33.479 -10.434 1.00 35.26 204 MET A CA 1
ATOM 1653 C C . MET A 1 241 ? 10.927 -34.734 -10.953 1.00 37.54 204 MET A C 1
ATOM 1654 O O . MET A 1 241 ? 10.412 -34.732 -12.077 1.00 33.75 204 MET A O 1
ATOM 1659 N N . GLU A 1 242 ? 10.865 -35.782 -10.135 1.00 36.17 205 GLU A N 1
ATOM 1660 C CA . GLU A 1 242 ? 10.073 -36.963 -10.465 1.00 36.29 205 GLU A CA 1
ATOM 1661 C C . GLU A 1 242 ? 8.608 -36.597 -10.695 1.00 34.98 205 GLU A C 1
ATOM 1662 O O . GLU A 1 242 ? 7.990 -37.060 -11.650 1.00 38.24 205 GLU A O 1
ATOM 1668 N N . SER A 1 243 ? 8.065 -35.753 -9.824 1.00 33.71 206 SER A N 1
ATOM 1669 C CA . SER A 1 243 ? 6.682 -35.317 -9.947 1.00 36.89 206 SER A CA 1
ATOM 1670 C C . SER A 1 243 ? 6.395 -34.600 -11.251 1.00 37.93 206 SER A C 1
ATOM 1671 O O . SER A 1 243 ? 5.386 -34.882 -11.898 1.00 41.12 206 SER A O 1
ATOM 1674 N N . LEU A 1 244 ? 7.281 -33.682 -11.632 1.00 37.22 207 LEU A N 1
ATOM 1675 C CA . LEU A 1 244 ? 7.189 -33.029 -12.935 1.00 38.81 207 LEU A CA 1
ATOM 1676 C C . LEU A 1 244 ? 7.147 -34.044 -14.096 1.00 36.02 207 LEU A C 1
ATOM 1677 O O . LEU A 1 244 ? 6.455 -33.828 -15.092 1.00 38.01 207 LEU A O 1
ATOM 1682 N N . GLY A 1 245 ? 7.913 -35.117 -13.983 1.00 32.45 208 GLY A N 1
ATOM 1683 C CA . GLY A 1 245 ? 7.887 -36.189 -14.977 1.00 37.95 208 GLY A CA 1
ATOM 1684 C C . GLY A 1 245 ? 6.513 -36.824 -15.140 1.00 36.61 208 GLY A C 1
ATOM 1685 O O . GLY A 1 245 ? 6.106 -37.126 -16.256 1.00 38.45 208 GLY A O 1
ATOM 1686 N N . TYR A 1 246 ? 5.808 -37.037 -14.028 1.00 39.67 209 TYR A N 1
ATOM 1687 C CA . TYR A 1 246 ? 4.452 -37.594 -14.078 1.00 39.06 209 TYR A CA 1
ATOM 1688 C C . TYR A 1 246 ? 3.462 -36.591 -14.643 1.00 38.86 209 TYR A C 1
ATOM 1689 O O . TYR A 1 246 ? 2.531 -36.987 -15.333 1.00 38.87 209 TYR A O 1
ATOM 1698 N N . VAL A 1 247 ? 3.677 -35.301 -14.383 1.00 37.82 210 VAL A N 1
ATOM 1699 C CA . VAL A 1 247 ? 2.852 -34.248 -14.997 1.00 36.39 210 VAL A CA 1
ATOM 1700 C C . VAL A 1 247 ? 3.036 -34.216 -16.526 1.00 44.10 210 VAL A C 1
ATOM 1701 O O . VAL A 1 247 ? 2.047 -34.184 -17.276 1.00 40.51 210 VAL A O 1
ATOM 1705 N N . LEU A 1 248 ? 4.286 -34.244 -16.987 1.00 39.49 211 LEU A N 1
ATOM 1706 C CA . LEU A 1 248 ? 4.557 -34.246 -18.418 1.00 42.14 211 LEU A CA 1
ATOM 1707 C C . LEU A 1 248 ? 3.902 -35.457 -19.099 1.00 47.20 211 LEU A C 1
ATOM 1708 O O . LEU A 1 248 ? 3.257 -35.308 -20.140 1.00 43.28 211 LEU A O 1
ATOM 1713 N N . MET A 1 249 ? 4.045 -36.637 -18.493 1.00 44.35 212 MET A N 1
ATOM 1714 C CA . MET A 1 249 ? 3.434 -37.859 -19.032 1.00 46.09 212 MET A CA 1
ATOM 1715 C C . MET A 1 249 ? 1.900 -37.876 -18.933 1.00 44.41 212 MET A C 1
ATOM 1716 O O . MET A 1 249 ? 1.239 -38.520 -19.746 1.00 45.08 212 MET A O 1
ATOM 1721 N N . TYR A 1 250 ? 1.356 -37.178 -17.942 1.00 39.73 213 TYR A N 1
ATOM 1722 C CA . TYR A 1 250 ? -0.077 -36.939 -17.834 1.00 41.52 213 TYR A CA 1
ATOM 1723 C C . TYR A 1 250 ? -0.591 -36.149 -19.040 1.00 50.17 213 TYR A C 1
ATOM 1724 O O . TYR A 1 250 ? -1.577 -36.553 -19.659 1.00 47.94 213 TYR A O 1
ATOM 1733 N N . PHE A 1 251 ? 0.101 -35.064 -19.394 1.00 46.79 214 PHE A N 1
ATOM 1734 C CA . PHE A 1 251 ? -0.218 -34.297 -20.601 1.00 44.23 214 PHE A CA 1
ATOM 1735 C C . PHE A 1 251 ? -0.057 -35.117 -21.895 1.00 43.35 214 PHE A C 1
ATOM 1736 O O . PHE A 1 251 ? -0.898 -35.036 -22.776 1.00 49.40 214 PHE A O 1
ATOM 1744 N N . ASN A 1 252 ? 1.024 -35.878 -22.014 1.00 43.43 215 ASN A N 1
ATOM 1745 C CA . ASN A 1 252 ? 1.279 -36.685 -23.210 1.00 45.32 215 ASN A CA 1
ATOM 1746 C C . ASN A 1 252 ? 0.210 -37.788 -23.415 1.00 53.63 215 ASN A C 1
ATOM 1747 O O . ASN A 1 252 ? -0.364 -37.910 -24.500 1.00 49.87 215 ASN A O 1
ATOM 1752 N N . ARG A 1 253 ? -0.046 -38.570 -22.369 1.00 47.90 216 ARG A N 1
ATOM 1753 C CA . ARG A 1 253 ? -0.988 -39.699 -22.433 1.00 52.22 216 ARG A CA 1
ATOM 1754 C C . ARG A 1 253 ? -2.460 -39.293 -22.349 1.00 52.92 216 ARG A C 1
ATOM 1755 O O . ARG A 1 253 ? -3.324 -40.034 -22.823 1.00 57.43 216 ARG A O 1
ATOM 1763 N N . THR A 1 254 ? -2.728 -38.136 -21.738 1.00 48.19 217 THR A N 1
ATOM 1764 C CA . THR A 1 254 ? -4.065 -37.675 -21.309 1.00 46.63 217 THR A CA 1
ATOM 1765 C C . THR A 1 254 ? -4.515 -38.252 -19.960 1.00 45.07 217 THR A C 1
ATOM 1766 O O . THR A 1 254 ? -5.428 -37.708 -19.339 1.00 49.09 217 THR A O 1
ATOM 1770 N N . SER A 1 255 ? -3.893 -39.347 -19.512 1.00 49.04 218 SER A N 1
ATOM 1771 C CA . SER A 1 255 ? -4.153 -39.917 -18.190 1.00 44.77 218 SER A CA 1
ATOM 1772 C C . SER A 1 255 ? -2.980 -40.783 -17.747 1.00 41.68 218 SER A C 1
ATOM 1773 O O . SER A 1 255 ? -2.186 -41.243 -18.576 1.00 50.00 218 SER A O 1
ATOM 1776 N N . LEU A 1 256 ? -2.884 -41.024 -16.449 1.00 39.45 219 LEU A N 1
ATOM 1777 C CA . LEU A 1 256 ? -1.870 -41.939 -15.900 1.00 43.40 219 LEU A CA 1
ATOM 1778 C C . LEU A 1 256 ? -2.552 -43.249 -15.474 1.00 46.91 219 LEU A C 1
ATOM 1779 O O . LEU A 1 256 ? -3.694 -43.225 -15.021 1.00 45.01 219 LEU A O 1
ATOM 1784 N N . PRO A 1 257 ? -1.852 -44.392 -15.596 1.00 49.33 220 PRO A N 1
ATOM 1785 C CA . PRO A 1 257 ? -2.486 -45.695 -15.352 1.00 53.69 220 PRO A CA 1
ATOM 1786 C C . PRO A 1 257 ? -2.925 -45.947 -13.901 1.00 55.96 220 PRO A C 1
ATOM 1787 O O . PRO A 1 257 ? -3.670 -46.888 -13.631 1.00 58.56 220 PRO A O 1
ATOM 1791 N N . TRP A 1 258 ? -2.456 -45.112 -12.984 1.00 53.65 221 TRP A N 1
ATOM 1792 C CA . TRP A 1 258 ? -2.885 -45.167 -11.604 1.00 46.04 221 TRP A CA 1
ATOM 1793 C C . TRP A 1 258 ? -4.054 -44.245 -11.324 1.00 44.58 221 TRP A C 1
ATOM 1794 O O . TRP A 1 258 ? -4.389 -44.062 -10.169 1.00 46.51 221 TRP A O 1
ATOM 1805 N N . GLN A 1 259 ? -4.679 -43.679 -12.361 1.00 51.52 222 GLN A N 1
ATOM 1806 C CA . GLN A 1 259 ? -5.955 -42.962 -12.209 1.00 58.18 222 GLN A CA 1
ATOM 1807 C C . GLN A 1 259 ? -7.161 -43.924 -12.143 1.00 56.60 222 GLN A C 1
ATOM 1808 O O . GLN A 1 259 ? -7.073 -45.068 -12.572 1.00 58.00 222 GLN A O 1
ATOM 1814 N N . GLY A 1 260 ? -8.282 -43.433 -11.623 1.00 62.36 223 GLY A N 1
ATOM 1815 C CA . GLY A 1 260 ? -9.501 -44.226 -11.430 1.00 77.98 223 GLY A CA 1
ATOM 1816 C C . GLY A 1 260 ? -9.523 -45.374 -10.427 1.00 73.76 223 GLY A C 1
ATOM 1817 O O . GLY A 1 260 ? -10.445 -46.189 -10.467 1.00 83.22 223 GLY A O 1
ATOM 1818 N N . LEU A 1 261 ? -8.535 -45.449 -9.536 1.00 72.18 224 LEU A N 1
ATOM 1819 C CA . LEU A 1 261 ? -8.465 -46.514 -8.525 1.00 67.87 224 LEU A CA 1
ATOM 1820 C C . LEU A 1 261 ? -9.294 -46.181 -7.294 1.00 68.75 224 LEU A C 1
ATOM 1821 O O . LEU A 1 261 ? -9.401 -45.019 -6.912 1.00 66.70 224 LEU A O 1
ATOM 1826 N N . LYS A 1 262 ? -9.863 -47.223 -6.681 1.00 76.01 225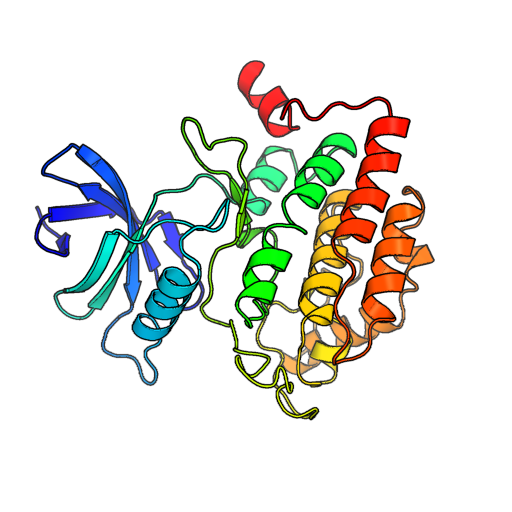 LYS A N 1
ATOM 1827 C CA . LYS A 1 262 ? -10.730 -47.095 -5.503 1.00 78.23 225 LYS A CA 1
ATOM 1828 C C . LYS A 1 262 ? -10.303 -48.054 -4.396 1.00 67.56 225 LYS A C 1
ATOM 1829 O O . LYS A 1 262 ? -9.683 -49.087 -4.650 1.00 64.27 225 LYS A O 1
ATOM 1835 N N . ALA A 1 263 ? -10.642 -47.687 -3.164 1.00 66.17 226 ALA A N 1
ATOM 1836 C CA . ALA A 1 263 ? -10.251 -48.439 -1.973 1.00 63.86 226 ALA A CA 1
ATOM 1837 C C . ALA A 1 263 ? -11.112 -48.004 -0.801 1.00 60.32 226 ALA A C 1
ATOM 1838 O O . ALA A 1 263 ? -11.827 -47.004 -0.886 1.00 60.99 226 ALA A O 1
ATOM 1840 N N . ALA A 1 264 ? -11.034 -48.754 0.292 1.00 63.52 227 ALA A N 1
ATOM 1841 C CA . ALA A 1 264 ? -11.897 -48.517 1.456 1.00 70.69 227 ALA A CA 1
ATOM 1842 C C . ALA A 1 264 ? -11.502 -47.280 2.245 1.00 66.44 227 ALA A C 1
ATOM 1843 O O . ALA A 1 264 ? -12.354 -46.656 2.869 1.00 70.57 227 ALA A O 1
ATOM 1845 N N . THR A 1 265 ? -10.213 -46.942 2.229 1.00 66.23 228 THR A N 1
ATOM 1846 C CA . THR A 1 265 ? -9.688 -45.803 2.976 1.00 63.89 228 THR A CA 1
ATOM 1847 C C . THR A 1 265 ? -8.839 -44.901 2.089 1.00 62.84 228 THR A C 1
ATOM 1848 O O . THR A 1 265 ? -8.502 -45.267 0.958 1.00 59.22 228 THR A O 1
ATOM 1852 N N . LYS A 1 266 ? -8.521 -43.719 2.621 1.00 59.30 229 LYS A N 1
ATOM 1853 C CA . LYS A 1 266 ? -7.514 -42.816 2.046 1.00 65.49 229 LYS A CA 1
ATOM 1854 C C . LYS A 1 266 ? -6.185 -43.542 1.897 1.00 59.36 229 LYS A C 1
ATOM 1855 O O . LYS A 1 266 ? -5.590 -43.575 0.812 1.00 52.82 229 LYS A O 1
ATOM 1861 N N . LYS A 1 267 ? -5.736 -44.124 3.005 1.00 55.41 230 LYS A N 1
ATOM 1862 C CA . LYS A 1 267 ? -4.445 -44.787 3.066 1.00 58.67 230 LYS A CA 1
ATOM 1863 C C . LYS A 1 267 ? -4.357 -45.939 2.066 1.00 56.22 230 LYS A C 1
ATOM 1864 O O . LYS A 1 267 ? -3.314 -46.127 1.439 1.00 59.33 230 LYS A O 1
ATOM 1870 N N . GLN A 1 268 ? -5.448 -46.682 1.888 1.00 50.47 231 GLN A N 1
ATOM 1871 C CA . GLN A 1 268 ? -5.429 -47.835 0.978 1.00 56.59 231 GLN A CA 1
ATOM 1872 C C . GLN A 1 268 ? -5.514 -47.426 -0.498 1.00 49.88 231 GLN A C 1
ATOM 1873 O O . GLN A 1 268 ? -4.954 -48.107 -1.346 1.00 43.21 231 GLN A O 1
ATOM 1879 N N . LYS A 1 269 ? -6.200 -46.321 -0.790 1.00 47.47 232 LYS A N 1
ATOM 1880 C CA . LYS A 1 269 ? -6.155 -45.705 -2.122 1.00 50.00 232 LYS A CA 1
ATOM 1881 C C . LYS A 1 269 ? -4.730 -45.252 -2.475 1.00 46.96 232 LYS A C 1
ATOM 1882 O O . LYS A 1 269 ? -4.241 -45.549 -3.568 1.00 44.26 232 LYS A O 1
ATOM 1888 N N . TYR A 1 270 ? -4.074 -44.570 -1.530 1.00 45.60 233 TYR A N 1
ATOM 1889 C CA . TYR A 1 270 ? -2.662 -44.163 -1.672 1.00 52.79 233 TYR A CA 1
ATOM 1890 C C . TYR A 1 270 ? -1.742 -45.356 -1.859 1.00 51.01 233 TYR A C 1
ATOM 1891 O O . TYR A 1 270 ? -0.802 -45.290 -2.639 1.00 49.32 233 TYR A O 1
ATOM 1900 N N . GLU A 1 271 ? -2.027 -46.448 -1.155 1.00 54.90 234 GLU A N 1
ATOM 1901 C CA . GLU A 1 271 ? -1.226 -47.677 -1.273 1.00 56.43 234 GLU A CA 1
ATOM 1902 C C . GLU A 1 271 ? -1.421 -48.384 -2.614 1.00 45.70 234 GLU A C 1
ATOM 1903 O O . GLU A 1 271 ? -0.466 -48.930 -3.172 1.00 45.89 234 GLU A O 1
ATOM 1909 N N . LYS A 1 272 ? -2.641 -48.351 -3.141 1.00 50.19 235 LYS A N 1
ATOM 1910 C CA . LYS A 1 272 ? -2.902 -48.836 -4.501 1.00 51.52 235 LYS A CA 1
ATOM 1911 C C . LYS A 1 272 ? -2.199 -47.992 -5.567 1.00 46.21 235 LYS A C 1
ATOM 1912 O O . LYS A 1 272 ? -1.636 -48.529 -6.528 1.00 44.78 235 LYS A O 1
ATOM 1918 N N . ILE A 1 273 ? -2.240 -46.675 -5.403 1.00 45.54 236 ILE A N 1
ATOM 1919 C CA . ILE A 1 273 ? -1.531 -45.768 -6.324 1.00 45.16 236 ILE A CA 1
ATOM 1920 C C . ILE A 1 273 ? -0.027 -46.082 -6.292 1.00 44.54 236 ILE A C 1
ATOM 1921 O O . ILE A 1 273 ? 0.598 -46.292 -7.337 1.00 41.85 236 ILE A O 1
ATOM 1926 N N . SER A 1 274 ? 0.533 -46.167 -5.089 1.00 44.62 237 SER A N 1
ATOM 1927 C CA . SER A 1 274 ? 1.947 -46.525 -4.922 1.00 48.25 237 SER A CA 1
ATOM 1928 C C . SER A 1 274 ? 2.316 -47.818 -5.641 1.00 50.81 237 SER A C 1
ATOM 1929 O O . SER A 1 274 ? 3.305 -47.869 -6.375 1.00 49.91 237 SER A O 1
ATOM 1932 N N . GLU A 1 275 ? 1.501 -48.854 -5.450 1.00 54.82 238 GLU A N 1
ATOM 1933 C CA . GLU A 1 275 ? 1.803 -50.177 -6.005 1.00 53.64 238 GLU A CA 1
ATOM 1934 C C . GLU A 1 275 ? 1.758 -50.165 -7.528 1.00 44.61 238 GLU A C 1
ATOM 1935 O O . GLU A 1 275 ? 2.587 -50.797 -8.184 1.00 52.48 238 GLU A O 1
ATOM 1941 N N . LYS A 1 276 ? 0.808 -49.416 -8.081 1.00 45.07 239 LYS A N 1
ATOM 1942 C CA . LYS A 1 276 ? 0.702 -49.231 -9.523 1.00 46.94 239 LYS A CA 1
ATOM 1943 C C . LYS A 1 276 ? 1.920 -48.498 -10.105 1.00 48.53 239 LYS A C 1
ATOM 1944 O O . LYS A 1 276 ? 2.467 -48.927 -11.129 1.00 49.14 239 LYS A O 1
ATOM 1950 N N . LYS A 1 277 ? 2.345 -47.417 -9.446 1.00 46.13 240 LYS A N 1
ATOM 1951 C CA . LYS A 1 277 ? 3.572 -46.698 -9.838 1.00 46.12 240 LYS A CA 1
ATOM 1952 C C . LYS A 1 277 ? 4.803 -47.585 -9.827 1.00 45.51 240 LYS A C 1
ATOM 1953 O O . LYS A 1 277 ? 5.624 -47.518 -10.741 1.00 48.41 240 LYS A O 1
ATOM 1959 N N . MET A 1 278 ? 4.945 -48.398 -8.784 1.00 50.13 241 MET A N 1
ATOM 1960 C CA . MET A 1 278 ? 6.108 -49.290 -8.674 1.00 50.25 241 MET A CA 1
ATOM 1961 C C . MET A 1 278 ? 6.094 -50.484 -9.640 1.00 49.35 241 MET A C 1
ATOM 1962 O O . MET A 1 278 ? 7.155 -50.970 -10.020 1.00 51.02 241 MET A O 1
ATOM 1967 N N . SER A 1 279 ? 4.913 -50.946 -10.045 1.00 51.31 242 SER A N 1
ATOM 1968 C CA . SER A 1 279 ? 4.807 -52.114 -10.937 1.00 55.74 242 SER A CA 1
ATOM 1969 C C . SER A 1 279 ? 4.697 -51.748 -12.422 1.00 58.63 242 SER A C 1
ATOM 1970 O O . SER A 1 279 ? 4.698 -52.637 -13.272 1.00 64.43 242 SER A O 1
ATOM 1973 N N . THR A 1 280 ? 4.597 -50.452 -12.726 1.00 56.10 243 THR A N 1
ATOM 1974 C CA . THR A 1 280 ? 4.560 -49.957 -14.101 1.00 52.19 243 THR A CA 1
ATOM 1975 C C . THR A 1 280 ? 5.973 -49.519 -14.502 1.00 53.82 243 THR A C 1
ATOM 1976 O O . THR A 1 280 ? 6.477 -48.542 -13.953 1.00 51.54 243 THR A O 1
ATOM 1980 N N . PRO A 1 281 ? 6.624 -50.238 -15.447 1.00 54.57 244 PRO A N 1
ATOM 1981 C CA . PRO A 1 281 ? 7.959 -49.780 -15.879 1.00 52.50 244 PRO A CA 1
ATOM 1982 C C . PRO A 1 281 ? 7.882 -48.476 -16.664 1.00 54.44 244 PRO A C 1
ATOM 1983 O O . PRO A 1 281 ? 6.884 -48.224 -17.354 1.00 53.20 244 PRO A O 1
ATOM 1987 N N . VAL A 1 282 ? 8.930 -47.661 -16.570 1.00 56.13 245 VAL A N 1
ATOM 1988 C CA . VAL A 1 282 ? 8.914 -46.343 -17.210 1.00 55.32 245 VAL A CA 1
ATOM 1989 C C . VAL A 1 282 ? 8.830 -46.468 -18.738 1.00 51.66 245 VAL A C 1
ATOM 1990 O O . VAL A 1 282 ? 8.228 -45.625 -19.397 1.00 51.70 245 VAL A O 1
ATOM 1994 N N . GLU A 1 283 ? 9.413 -47.532 -19.288 1.00 54.14 246 GLU A N 1
ATOM 1995 C CA . GLU A 1 283 ? 9.351 -47.803 -20.728 1.00 58.38 246 GLU A CA 1
ATOM 1996 C C . GLU A 1 283 ? 7.902 -48.078 -21.168 1.00 55.40 246 GLU A C 1
ATOM 1997 O O . GLU A 1 283 ? 7.496 -47.668 -22.255 1.00 61.20 246 GLU A O 1
ATOM 2003 N N . VAL A 1 284 ? 7.122 -48.729 -20.306 1.00 58.58 247 VAL A N 1
ATOM 2004 C CA . VAL A 1 284 ? 5.696 -48.982 -20.563 1.00 57.86 247 VAL A CA 1
ATOM 2005 C C . VAL A 1 284 ? 4.885 -47.688 -20.431 1.00 53.81 247 VAL A C 1
ATOM 2006 O O . VAL A 1 284 ? 4.065 -47.380 -21.292 1.00 55.86 247 VAL A O 1
ATOM 2010 N N . LEU A 1 285 ? 5.110 -46.948 -19.345 1.00 55.84 248 LEU A N 1
ATOM 2011 C CA . LEU A 1 285 ? 4.467 -45.641 -19.125 1.00 51.46 248 LEU A CA 1
ATOM 2012 C C . LEU A 1 285 ? 4.698 -44.673 -20.296 1.00 51.70 248 LEU A C 1
ATOM 2013 O O . LEU A 1 285 ? 3.779 -43.957 -20.692 1.00 53.92 248 LEU A O 1
ATOM 2018 N N . CYS A 1 286 ? 5.905 -44.687 -20.858 1.00 49.57 249 CYS A N 1
ATOM 2019 C CA . CYS A 1 286 ? 6.287 -43.772 -21.940 1.00 54.41 249 CYS A CA 1
ATOM 2020 C C . CYS A 1 286 ? 6.353 -44.432 -23.330 1.00 56.33 249 CYS A C 1
ATOM 2021 O O . CYS A 1 286 ? 7.024 -43.917 -24.227 1.00 59.51 249 CYS A O 1
ATOM 2024 N N . LYS A 1 287 ? 5.652 -45.551 -23.519 1.00 62.09 250 LYS A N 1
ATOM 2025 C CA . LYS A 1 287 ? 5.650 -46.260 -24.801 1.00 57.53 250 LYS A CA 1
ATOM 2026 C C . LYS A 1 287 ? 4.963 -45.417 -25.870 1.00 52.94 250 LYS A C 1
ATOM 2027 O O . LYS A 1 287 ? 3.899 -44.840 -25.631 1.00 56.68 250 LYS A O 1
ATOM 2033 N N . GLY A 1 288 ? 5.577 -45.349 -27.045 1.00 55.54 251 GLY A N 1
ATOM 2034 C CA . GLY A 1 288 ? 5.056 -44.548 -28.155 1.00 58.74 251 GLY A CA 1
ATOM 2035 C C . GLY A 1 288 ? 5.341 -43.051 -28.098 1.00 60.56 251 GLY A C 1
ATOM 2036 O O . GLY A 1 288 ? 4.749 -42.285 -28.861 1.00 64.40 251 GLY A O 1
ATOM 2037 N N . PHE A 1 289 ? 6.238 -42.629 -27.206 1.00 56.46 252 PHE A N 1
ATOM 2038 C CA . PHE A 1 289 ? 6.651 -41.231 -27.114 1.00 49.62 252 PHE A CA 1
ATOM 2039 C C . PHE A 1 289 ? 8.156 -41.170 -27.283 1.00 48.25 252 PHE A C 1
ATOM 2040 O O . PHE A 1 289 ? 8.832 -42.196 -27.135 1.00 47.89 252 PHE A O 1
ATOM 2048 N N . PRO A 1 290 ? 8.699 -39.979 -27.612 1.00 50.25 253 PRO A N 1
ATOM 2049 C CA . PRO A 1 290 ? 10.147 -39.885 -27.768 1.00 46.02 253 PRO A CA 1
ATOM 2050 C C . PRO A 1 290 ? 10.898 -40.390 -26.531 1.00 41.63 253 PRO A C 1
ATOM 2051 O O . PRO A 1 290 ? 10.432 -40.220 -25.411 1.00 46.29 253 PRO A O 1
ATOM 2055 N N . ALA A 1 291 ? 12.045 -41.011 -26.765 1.00 43.99 254 ALA A N 1
ATOM 2056 C CA . ALA A 1 291 ? 12.855 -41.645 -25.717 1.00 50.49 254 ALA A CA 1
ATOM 2057 C C . ALA A 1 291 ? 13.239 -40.699 -24.553 1.00 48.23 254 ALA A C 1
ATOM 2058 O O . ALA A 1 291 ? 13.459 -41.154 -23.429 1.00 49.33 254 ALA A O 1
ATOM 2060 N N . GLU A 1 292 ? 13.306 -39.399 -24.845 1.00 46.02 255 GLU A N 1
ATOM 2061 C CA . GLU A 1 292 ? 13.653 -38.353 -23.873 1.00 48.50 255 GLU A CA 1
ATOM 2062 C C . GLU A 1 292 ? 12.800 -38.373 -22.605 1.00 46.56 255 GLU A C 1
ATOM 2063 O O . GLU A 1 292 ? 13.321 -38.111 -21.517 1.00 42.62 255 GLU A O 1
ATOM 2069 N N . PHE A 1 293 ? 11.515 -38.707 -22.734 1.00 37.51 256 PHE A N 1
ATOM 2070 C CA . PHE A 1 293 ? 10.631 -38.746 -21.571 1.00 41.88 256 PHE A CA 1
ATOM 2071 C C . PHE A 1 293 ? 10.971 -39.896 -20.609 1.00 49.44 256 PHE A C 1
ATOM 2072 O O . PHE A 1 293 ? 10.981 -39.700 -19.386 1.00 41.56 256 PHE A O 1
ATOM 2080 N N . ALA A 1 294 ? 11.285 -41.070 -21.158 1.00 47.39 257 ALA A N 1
ATOM 2081 C CA . ALA A 1 294 ? 11.774 -42.189 -20.341 1.00 45.34 257 ALA A CA 1
ATOM 2082 C C . ALA A 1 294 ? 13.132 -41.877 -19.727 1.00 41.09 257 ALA A C 1
ATOM 2083 O O . ALA A 1 294 ? 13.378 -42.230 -18.579 1.00 46.40 257 ALA A O 1
ATOM 2085 N N . MET A 1 295 ? 14.020 -41.244 -20.490 1.00 41.27 258 MET A N 1
ATOM 2086 C CA . MET A 1 295 ? 15.322 -40.831 -19.949 1.00 43.52 258 MET A CA 1
ATOM 2087 C C . MET A 1 295 ? 15.151 -39.855 -18.764 1.00 40.79 258 MET A C 1
ATOM 2088 O O . MET A 1 295 ? 15.788 -40.011 -17.721 1.00 40.02 258 MET A O 1
ATOM 2093 N N . TYR A 1 296 ? 14.272 -38.868 -18.923 1.00 36.16 259 TYR A N 1
ATOM 2094 C CA . TYR A 1 296 ? 13.970 -37.923 -17.848 1.00 39.63 259 TYR A CA 1
ATOM 2095 C C . TYR A 1 296 ? 13.588 -38.665 -16.564 1.00 40.28 259 TYR A C 1
ATOM 2096 O O . TYR A 1 296 ? 14.123 -38.380 -15.480 1.00 38.90 259 TYR A O 1
ATOM 2105 N N . LEU A 1 297 ? 12.643 -39.596 -16.688 1.00 39.15 260 LEU A N 1
ATOM 2106 C CA . LEU A 1 297 ? 12.116 -40.297 -15.518 1.00 41.48 260 LEU A CA 1
ATOM 2107 C C . LEU A 1 297 ? 13.150 -41.217 -14.874 1.00 42.21 260 LEU A C 1
ATOM 2108 O O . LEU A 1 297 ? 13.220 -41.287 -13.655 1.00 42.08 260 LEU A O 1
ATOM 2113 N N . ASN A 1 298 ? 13.946 -41.906 -15.688 1.00 41.77 261 ASN A N 1
ATOM 2114 C CA . ASN A 1 298 ? 15.027 -42.735 -15.168 1.00 41.99 261 ASN A CA 1
ATOM 2115 C C . ASN A 1 298 ? 16.066 -41.880 -14.458 1.00 40.84 261 ASN A C 1
ATOM 2116 O O . ASN A 1 298 ? 16.496 -42.223 -13.371 1.00 38.68 261 ASN A O 1
ATOM 2121 N N . TYR A 1 299 ? 16.465 -40.770 -15.074 1.00 38.41 262 TYR A N 1
ATOM 2122 C CA . TYR A 1 299 ? 17.403 -39.853 -14.439 1.00 40.20 262 TYR A CA 1
ATOM 2123 C C . TYR A 1 299 ? 16.904 -39.399 -13.048 1.00 39.02 262 TYR A C 1
ATOM 2124 O O . TYR A 1 299 ? 17.639 -39.496 -12.073 1.00 38.83 262 TYR A O 1
ATOM 2133 N N . CYS A 1 300 ? 15.658 -38.942 -12.967 1.00 36.03 263 CYS A N 1
ATOM 2134 C CA . CYS A 1 300 ? 15.093 -38.445 -11.698 1.00 40.71 263 CYS A CA 1
ATOM 2135 C C . CYS A 1 300 ? 14.978 -39.506 -10.582 1.00 44.41 263 CYS A C 1
ATOM 2136 O O . CYS A 1 300 ? 15.262 -39.213 -9.419 1.00 38.52 263 CYS A O 1
ATOM 2139 N N . ARG A 1 301 ? 14.604 -40.728 -10.950 1.00 37.95 264 ARG A N 1
ATOM 2140 C CA . ARG A 1 301 ? 14.546 -41.859 -10.013 1.00 41.65 264 ARG A CA 1
ATOM 2141 C C . ARG A 1 301 ? 15.954 -42.278 -9.557 1.00 42.30 264 ARG A C 1
ATOM 2142 O O . ARG A 1 301 ? 16.157 -42.659 -8.410 1.00 39.48 264 ARG A O 1
ATOM 2150 N N . GLY A 1 302 ? 16.921 -42.207 -10.467 1.00 41.49 265 GLY A N 1
ATOM 2151 C CA . GLY A 1 302 ? 18.312 -42.498 -10.150 1.00 39.04 265 GLY A CA 1
ATOM 2152 C C . GLY A 1 302 ? 19.000 -41.518 -9.212 1.00 39.18 265 GLY A C 1
ATOM 2153 O O . GLY A 1 302 ? 20.004 -41.876 -8.582 1.00 38.40 265 GLY A O 1
ATOM 2154 N N . LEU A 1 303 ? 18.485 -40.288 -9.115 1.00 41.01 266 LEU A N 1
ATOM 2155 C CA . LEU A 1 303 ? 19.068 -39.286 -8.208 1.00 38.31 266 LEU A CA 1
ATOM 2156 C C . LEU A 1 303 ? 19.071 -39.767 -6.751 1.00 36.54 266 LEU A C 1
ATOM 2157 O O . LEU A 1 303 ? 18.113 -40.367 -6.286 1.00 36.82 266 LEU A O 1
ATOM 2162 N N . ARG A 1 304 ? 20.179 -39.530 -6.056 1.00 36.04 267 ARG A N 1
ATOM 2163 C CA . ARG A 1 304 ? 20.249 -39.791 -4.635 1.00 35.36 267 ARG A CA 1
ATOM 2164 C C . ARG A 1 304 ? 19.652 -38.606 -3.870 1.00 33.44 267 ARG A C 1
ATOM 2165 O O . ARG A 1 304 ? 19.550 -37.492 -4.398 1.00 32.05 267 ARG A O 1
ATOM 2173 N N . PHE A 1 305 ? 19.289 -38.881 -2.622 1.00 31.86 268 PHE A N 1
ATOM 2174 C CA . PHE A 1 305 ? 18.629 -37.943 -1.717 1.00 32.81 268 PHE A CA 1
ATOM 2175 C C . PHE A 1 305 ? 19.281 -36.555 -1.692 1.00 35.18 268 PHE A C 1
ATOM 2176 O O . PHE A 1 305 ? 18.578 -35.555 -1.819 1.00 37.30 268 PHE A O 1
ATOM 2184 N N . GLU A 1 306 ? 20.610 -36.503 -1.585 1.00 33.92 269 GLU A N 1
ATOM 2185 C CA . GLU A 1 306 ? 21.346 -35.223 -1.514 1.00 34.68 269 GLU A CA 1
ATOM 2186 C C . GLU A 1 306 ? 21.745 -34.615 -2.854 1.00 33.60 269 GLU A C 1
ATOM 2187 O O . GLU A 1 306 ? 22.189 -33.471 -2.890 1.00 33.97 269 GLU A O 1
ATOM 2193 N N . GLU A 1 307 ? 21.572 -35.372 -3.933 1.00 32.96 270 GLU A N 1
ATOM 2194 C CA . GLU A 1 307 ? 22.159 -35.071 -5.222 1.00 31.93 270 GLU A CA 1
ATOM 2195 C C . GLU A 1 307 ? 21.429 -33.949 -5.969 1.00 36.75 270 GLU A C 1
ATOM 2196 O O . GLU A 1 307 ? 20.197 -33.926 -6.029 1.00 35.22 270 GLU A O 1
ATOM 2202 N N . ALA A 1 308 ? 22.202 -33.034 -6.556 1.00 35.44 271 ALA A N 1
ATOM 2203 C CA . ALA A 1 308 ? 21.640 -31.917 -7.300 1.00 36.65 271 ALA A CA 1
ATOM 2204 C C . ALA A 1 308 ? 21.200 -32.417 -8.656 1.00 35.13 271 ALA A C 1
ATOM 2205 O O . ALA A 1 308 ? 22.013 -32.967 -9.381 1.00 38.78 271 ALA A O 1
ATOM 2207 N N . PRO A 1 309 ? 19.914 -32.228 -9.012 1.00 36.37 272 PRO A N 1
ATOM 2208 C CA . PRO A 1 309 ? 19.549 -32.456 -10.400 1.00 33.70 272 PRO A CA 1
ATOM 2209 C C . PRO A 1 309 ? 20.391 -31.566 -11.321 1.00 38.29 272 PRO A C 1
ATOM 2210 O O . PRO A 1 309 ? 20.682 -30.418 -10.966 1.00 34.61 272 PRO A O 1
ATOM 2214 N N . ASP A 1 310 ? 20.808 -32.110 -12.462 1.00 35.34 273 ASP A N 1
ATOM 2215 C CA . ASP A 1 310 ? 21.471 -31.322 -13.487 1.00 37.23 273 ASP A CA 1
ATOM 2216 C C . ASP A 1 310 ? 20.379 -30.717 -14.397 1.00 34.08 273 ASP A C 1
ATOM 2217 O O . ASP A 1 310 ? 20.067 -31.229 -15.473 1.00 29.09 273 ASP A O 1
ATOM 2222 N N . TYR A 1 311 ? 19.840 -29.593 -13.952 1.00 32.30 274 TYR A N 1
ATOM 2223 C CA . TYR A 1 311 ? 18.734 -28.921 -14.634 1.00 37.09 274 TYR A CA 1
ATOM 2224 C C . TYR A 1 311 ? 19.095 -28.546 -16.069 1.00 35.79 274 TYR A C 1
ATOM 2225 O O . TYR A 1 311 ? 18.248 -28.634 -16.979 1.00 34.27 274 TYR A O 1
ATOM 2234 N N . MET A 1 312 ? 20.348 -28.133 -16.269 1.00 33.71 275 MET A N 1
ATOM 2235 C CA . MET A 1 312 ? 20.817 -27.705 -17.587 1.00 33.88 275 MET A CA 1
ATOM 2236 C C . MET A 1 312 ? 20.734 -28.866 -18.559 1.00 33.73 275 MET A C 1
ATOM 2237 O O . MET A 1 312 ? 20.262 -28.701 -19.681 1.00 36.02 275 MET A O 1
ATOM 2242 N N . TYR A 1 313 ? 21.184 -30.037 -18.117 1.00 35.28 276 TYR A N 1
ATOM 2243 C CA . TYR A 1 313 ? 21.120 -31.254 -18.923 1.00 36.21 276 TYR A CA 1
ATOM 2244 C C . TYR A 1 313 ? 19.692 -31.657 -19.261 1.00 36.87 276 TYR A C 1
ATOM 2245 O O . TYR A 1 313 ? 19.439 -32.096 -20.371 1.00 38.01 276 TYR A O 1
ATOM 2254 N N . LEU A 1 314 ? 18.776 -31.548 -18.296 1.00 39.70 277 LEU A N 1
ATOM 2255 C CA . LEU A 1 314 ? 17.389 -31.954 -18.516 1.00 35.64 277 LEU A CA 1
ATOM 2256 C C . LEU A 1 314 ? 16.691 -31.000 -19.479 1.00 38.42 277 LEU A C 1
ATOM 2257 O O . LEU A 1 314 ? 15.947 -31.454 -20.348 1.00 39.56 277 LEU A O 1
ATOM 2262 N N . ARG A 1 315 ? 16.914 -29.689 -19.322 1.00 34.31 278 ARG A N 1
ATOM 2263 C CA . ARG A 1 315 ? 16.418 -28.715 -20.318 1.00 36.81 278 ARG A CA 1
ATOM 2264 C C . ARG A 1 315 ? 17.011 -28.996 -21.713 1.00 36.95 278 ARG A C 1
ATOM 2265 O O . ARG A 1 315 ? 16.282 -28.993 -22.704 1.00 33.99 278 ARG A O 1
ATOM 2273 N N . GLN A 1 316 ? 18.316 -29.267 -21.774 1.00 36.56 279 GLN A N 1
ATOM 2274 C CA . GLN A 1 316 ? 18.992 -29.610 -23.041 1.00 38.83 279 GLN A CA 1
ATOM 2275 C C . GLN A 1 316 ? 18.392 -30.864 -23.710 1.00 38.33 279 GLN A C 1
ATOM 2276 O O . GLN A 1 316 ? 18.202 -30.898 -24.930 1.00 38.90 279 GLN A O 1
ATOM 2282 N N . LEU A 1 317 ? 18.112 -31.882 -22.905 1.00 38.53 280 LEU A N 1
ATOM 2283 C CA . LEU A 1 317 ? 17.514 -33.127 -23.387 1.00 41.64 280 LEU A CA 1
ATOM 2284 C C . LEU A 1 317 ? 16.235 -32.838 -24.183 1.00 40.17 280 LEU A C 1
ATOM 2285 O O . LEU A 1 317 ? 16.066 -33.341 -25.292 1.00 38.64 280 LEU A O 1
ATOM 2290 N N . PHE A 1 318 ? 15.360 -32.001 -23.627 1.00 39.94 281 PHE A N 1
ATOM 2291 C CA . PHE A 1 318 ? 14.088 -31.670 -24.270 1.00 37.18 281 PHE A CA 1
ATOM 2292 C C . PHE A 1 318 ? 14.241 -30.663 -25.409 1.00 39.34 281 PHE A C 1
ATOM 2293 O O . PHE A 1 318 ? 13.504 -30.737 -26.401 1.00 40.43 281 PHE A O 1
ATOM 2301 N N . ARG A 1 319 ? 15.189 -29.734 -25.275 1.00 37.69 282 ARG A N 1
ATOM 2302 C CA . ARG A 1 319 ? 15.440 -28.732 -26.308 1.00 39.34 282 ARG A CA 1
ATOM 2303 C C . ARG A 1 319 ? 16.001 -29.354 -27.586 1.00 35.60 282 ARG A C 1
ATOM 2304 O O . ARG A 1 319 ? 15.615 -28.941 -28.673 1.00 35.96 282 ARG A O 1
ATOM 2312 N N . ILE A 1 320 ? 16.923 -30.307 -27.464 1.00 38.79 283 ILE A N 1
ATOM 2313 C CA . ILE A 1 320 ? 17.487 -30.980 -28.657 1.00 40.25 283 ILE A CA 1
ATOM 2314 C C . ILE A 1 320 ? 16.371 -31.734 -29.395 1.00 39.25 283 ILE A C 1
ATOM 2315 O O . ILE A 1 320 ? 16.300 -31.669 -30.614 1.00 45.02 283 ILE A O 1
ATOM 2320 N N . LEU A 1 321 ? 15.492 -32.408 -28.650 1.00 36.89 284 LEU A N 1
ATOM 2321 C CA . LEU A 1 321 ? 14.304 -33.044 -29.234 1.00 40.91 284 LEU A CA 1
ATOM 2322 C C . LEU A 1 321 ? 13.398 -32.036 -29.941 1.00 40.46 284 LEU A C 1
ATOM 2323 O O . LEU A 1 321 ? 12.970 -32.270 -31.057 1.00 45.35 284 LEU A O 1
ATOM 2328 N N . PHE A 1 322 ? 13.109 -30.930 -29.266 1.00 44.46 285 PHE A N 1
ATOM 2329 C CA . PHE A 1 322 ? 12.215 -29.872 -29.776 1.00 44.20 285 PHE A CA 1
ATOM 2330 C C . PHE A 1 322 ? 12.705 -29.345 -31.127 1.00 44.90 285 PHE A C 1
ATOM 2331 O O . PHE A 1 322 ? 11.945 -29.236 -32.080 1.00 44.63 285 PHE A O 1
ATOM 2339 N N . ARG A 1 323 ? 13.996 -29.050 -31.195 1.00 44.39 286 ARG A N 1
ATOM 2340 C CA . ARG A 1 323 ? 14.609 -28.544 -32.415 1.00 46.30 286 ARG A CA 1
ATOM 2341 C C . ARG A 1 323 ? 14.825 -29.613 -33.501 1.00 47.86 286 ARG A C 1
ATOM 2342 O O . ARG A 1 323 ? 14.859 -29.277 -34.679 1.00 50.71 286 ARG A O 1
ATOM 2350 N N . THR A 1 324 ? 14.956 -30.879 -33.110 1.00 47.33 287 THR A N 1
ATOM 2351 C CA . THR A 1 324 ? 14.964 -32.004 -34.056 1.00 48.82 287 THR A CA 1
ATOM 2352 C C . THR A 1 324 ? 13.581 -32.211 -34.708 1.00 48.84 287 THR A C 1
ATOM 2353 O O . THR A 1 324 ? 13.502 -32.667 -35.839 1.00 54.36 287 THR A O 1
ATOM 2357 N N . LEU A 1 325 ? 12.505 -31.864 -33.997 1.00 51.13 288 LEU A N 1
ATOM 2358 C CA . LEU A 1 325 ? 11.149 -31.859 -34.560 1.00 49.55 288 LEU A CA 1
ATOM 2359 C C . LEU A 1 325 ? 10.834 -30.566 -35.340 1.00 51.85 288 LEU A C 1
ATOM 2360 O O . LEU A 1 325 ? 9.690 -30.357 -35.754 1.00 59.59 288 LEU A O 1
ATOM 2365 N N . ASN A 1 326 ? 11.848 -29.719 -35.547 1.00 54.83 289 ASN A N 1
ATOM 2366 C CA . ASN A 1 326 ? 11.751 -28.448 -36.284 1.00 59.17 289 ASN A CA 1
ATOM 2367 C C . ASN A 1 326 ? 10.759 -27.434 -35.694 1.00 50.09 289 ASN A C 1
ATOM 2368 O O . ASN A 1 326 ? 10.101 -26.685 -36.422 1.00 57.84 289 ASN A O 1
ATOM 2373 N N . HIS A 1 327 ? 10.668 -27.407 -34.371 1.00 45.76 290 HIS A N 1
ATOM 2374 C CA . HIS A 1 327 ? 9.838 -26.413 -33.677 1.00 44.89 290 HIS A CA 1
ATOM 2375 C C . HIS A 1 327 ? 10.697 -25.219 -33.271 1.00 39.62 290 HIS A C 1
ATOM 2376 O O . HIS A 1 327 ? 11.932 -25.316 -33.206 1.00 43.87 290 HIS A O 1
ATOM 2383 N N . GLN A 1 328 ? 10.051 -24.088 -33.042 1.00 40.45 291 GLN A N 1
ATOM 2384 C CA . GLN A 1 328 ? 10.723 -22.887 -32.534 1.00 40.70 291 GLN A CA 1
ATOM 2385 C C . GLN A 1 328 ? 9.928 -22.367 -31.355 1.00 41.79 291 GLN A C 1
ATOM 2386 O O . GLN A 1 328 ? 8.699 -22.517 -31.317 1.00 40.91 291 GLN A O 1
ATOM 2392 N N . TYR A 1 329 ? 10.638 -21.791 -30.384 1.00 37.24 292 TYR A N 1
ATOM 2393 C CA . TYR A 1 329 ? 10.035 -21.204 -29.192 1.00 38.22 292 TYR A CA 1
ATOM 2394 C C . TYR A 1 329 ? 9.372 -19.865 -29.530 1.00 44.58 292 TYR A C 1
ATOM 2395 O O . TYR A 1 329 ? 9.905 -18.809 -29.211 1.00 45.88 292 TYR A O 1
ATOM 2404 N N . ASP A 1 330 ? 8.204 -19.931 -30.171 1.00 44.57 293 ASP A N 1
ATOM 2405 C CA . ASP A 1 330 ? 7.435 -18.724 -30.555 1.00 49.64 293 ASP A CA 1
ATOM 2406 C C . ASP A 1 330 ? 6.219 -18.498 -29.661 1.00 48.74 293 ASP A C 1
ATOM 2407 O O . ASP A 1 330 ? 5.448 -17.569 -29.886 1.00 52.66 293 ASP A O 1
ATOM 2412 N N . TYR A 1 331 ? 6.060 -19.355 -28.653 1.00 46.67 294 TYR A N 1
ATOM 2413 C CA . TYR A 1 331 ? 4.963 -19.279 -27.695 1.00 48.86 294 TYR A CA 1
ATOM 2414 C C . TYR A 1 331 ? 3.575 -19.424 -28.329 1.00 50.36 294 TYR A C 1
ATOM 2415 O O . TYR A 1 331 ? 2.582 -18.933 -27.797 1.00 43.18 294 TYR A O 1
ATOM 2424 N N . THR A 1 332 ? 3.525 -20.148 -29.447 1.00 49.94 295 THR A N 1
ATOM 2425 C CA . THR A 1 332 ? 2.283 -20.539 -30.074 1.00 50.78 295 THR A CA 1
ATOM 2426 C C . THR A 1 332 ? 1.914 -21.893 -29.476 1.00 47.44 295 THR A C 1
ATOM 2427 O O . THR A 1 332 ? 2.190 -22.959 -30.044 1.00 48.54 295 THR A O 1
ATOM 2431 N N . PHE A 1 333 ? 1.306 -21.825 -28.299 1.00 50.38 296 PHE A N 1
ATOM 2432 C CA . PHE A 1 333 ? 0.768 -23.004 -27.614 1.00 49.46 296 PHE A CA 1
ATOM 2433 C C . PHE A 1 333 ? -0.546 -23.465 -28.283 1.00 54.41 296 PHE A C 1
ATOM 2434 O O . PHE A 1 333 ? -1.123 -22.755 -29.126 1.00 50.22 296 PHE A O 1
ATOM 2442 N N . ASP A 1 334 ? -1.033 -24.637 -27.886 1.00 54.09 297 ASP A N 1
ATOM 2443 C CA . ASP A 1 334 ? -2.282 -25.185 -28.447 1.00 55.21 297 ASP A CA 1
ATOM 2444 C C . ASP A 1 334 ? -3.504 -24.308 -28.170 1.00 55.75 297 ASP A C 1
ATOM 2445 O O . ASP A 1 334 ? -4.385 -24.191 -29.010 1.00 58.52 297 ASP A O 1
ATOM 2450 N N . TRP A 1 335 ? -3.549 -23.714 -26.985 1.00 54.56 298 TRP A N 1
ATOM 2451 C CA . TRP A 1 335 ? -4.582 -22.727 -26.649 1.00 56.54 298 TRP A CA 1
ATOM 2452 C C . TRP A 1 335 ? -4.468 -21.404 -27.424 1.00 64.83 298 TRP A C 1
ATOM 2453 O O . TRP A 1 335 ? -5.472 -20.721 -27.615 1.00 67.93 298 TRP A O 1
ATOM 2464 N N . THR A 1 336 ? -3.258 -21.028 -27.838 1.00 67.57 299 THR A N 1
ATOM 2465 C CA . THR A 1 336 ? -3.071 -19.852 -28.696 1.00 69.50 299 THR A CA 1
ATOM 2466 C C . THR A 1 336 ? -3.736 -20.055 -30.064 1.00 66.82 299 THR A C 1
ATOM 2467 O O . THR A 1 336 ? -4.323 -19.123 -30.600 1.00 62.23 299 THR A O 1
ATOM 2471 N N . MET A 1 337 ? -3.643 -21.274 -30.601 1.00 70.02 300 MET A N 1
ATOM 2472 C CA . MET A 1 337 ? -4.279 -21.641 -31.876 1.00 83.77 300 MET A CA 1
ATOM 2473 C C . MET A 1 337 ? -5.798 -21.488 -31.800 1.00 86.60 300 MET A C 1
ATOM 2474 O O . MET A 1 337 ? -6.407 -20.868 -32.669 1.00 97.29 300 MET A O 1
ATOM 2479 N N . LEU A 1 338 ? -6.391 -22.057 -30.751 1.00 87.85 301 LEU A N 1
ATOM 2480 C CA . LEU A 1 338 ? -7.844 -22.019 -30.537 1.00 90.83 301 LEU A CA 1
ATOM 2481 C C . LEU A 1 338 ? -8.420 -20.622 -30.263 1.00 90.37 301 LEU A C 1
ATOM 2482 O O . LEU A 1 338 ? -9.561 -20.352 -30.637 1.00 100.92 301 LEU A O 1
ATOM 2487 N N . LYS A 1 339 ? -7.653 -19.755 -29.600 1.00 94.26 302 LYS A N 1
ATOM 2488 C CA . LYS A 1 339 ? -8.100 -18.380 -29.309 1.00 98.95 302 LYS A CA 1
ATOM 2489 C C . LYS A 1 339 ? -8.154 -17.513 -30.571 1.00 109.53 302 LYS A C 1
ATOM 2490 O O . LYS A 1 339 ? -9.159 -16.838 -30.813 1.00 113.19 302 LYS A O 1
ATOM 2496 N N . GLN A 1 340 ? -7.074 -17.525 -31.356 1.00 114.27 303 GLN A N 1
ATOM 2497 C CA . GLN A 1 340 ? -6.972 -16.679 -32.560 1.00 124.88 303 GLN A CA 1
ATOM 2498 C C . GLN A 1 340 ? -7.909 -17.112 -33.701 1.00 142.96 303 GLN A C 1
ATOM 2499 O O . GLN A 1 340 ? -8.286 -16.286 -34.538 1.00 154.73 303 GLN A O 1
ATOM 2505 N N . LYS A 1 341 ? -8.263 -18.398 -33.738 1.00 144.27 304 LYS A N 1
ATOM 2506 C CA . LYS A 1 341 ? -9.330 -18.890 -34.620 1.00 136.79 304 LYS A CA 1
ATOM 2507 C C . LYS A 1 341 ? -10.710 -18.437 -34.127 1.00 139.20 304 LYS A C 1
ATOM 2508 O O . LYS A 1 341 ? -11.521 -17.952 -34.919 1.00 147.75 304 LYS A O 1
ATOM 2514 N N . ALA A 1 342 ? -10.960 -18.604 -32.826 1.00 133.22 305 ALA A N 1
ATOM 2515 C CA . ALA A 1 342 ? -12.209 -18.183 -32.169 1.00 133.26 305 ALA A CA 1
ATOM 2516 C C . ALA A 1 342 ? -13.459 -18.825 -32.785 1.00 136.75 305 ALA A C 1
ATOM 2517 O O . ALA A 1 342 ? -14.186 -18.198 -33.559 1.00 138.82 305 ALA A O 1
#

InterPro domains:
  IPR000719 Protein kinase domain [PF00069] (17-235)
  IPR000719 Protein kinase domain [PS50011] (17-285)
  IPR000719 Protein kinase domain [SM00220] (17-283)
  IPR008271 Serine/threonine-protein kinase, active site [PS00108] (132-144)
  IPR011009 Protein kinase-like domain superfamily [SSF56112] (12-298)
  IPR017441 Protein kinase, ATP binding site [PS00107] (23-46)
  IPR050235 Casein kinase 1/Serine/threonine-protein kinase-like [PTHR11909] (15-329)

Radius of gyration: 19.8 Å; Cα contacts (8 Å, |Δi|>4): 499; chains: 1; bounding box: 45×56×51 Å

Foldseek 3Di:
DPDDPPVFWAWDDWPAAADAFTKTWTAGRVPGDIWIKTKHFLDDDDDCPVVQVVLLVLLPPAFQRWDWDDWDDDDRITMTITHDFAAFQVVVCVVLVLAFDLLQLLLVVLQLLRQQVSSVVSQKHQLADARRQWTQGDDVRNLGIHGDDRRVMDRQADPPPRDGDDWDFQAASDYDLQLFDLCSLRRTDDASLRSQLSVLSRSLCNHVSHFPLPPDDDDDPNVNSVSSSVSVVVQQLCNSQPPHDCLSSVSNVLSVPDDRSGDPPSVVNSVSSVVVSVVVVHDSPSCTSVVVVVVVD

B-factor: mean 58.95, std 22.56, range [28.23, 154.73]

CATH classification: 3.30.200.20 (+1 more: 1.10.510.10)

GO terms:
  GO:0005515 protein binding (F, IPI)
  GO:0031670 cellular response to nutrient (P, IDA)
  GO:0004674 protein serine/threonine kinase activity (F, IDA)
  GO:0035025 positive regulation of Rho protein signal transduction (P, IDA)
  GO:0030877 beta-catenin destruction complex (C, IDA)
  GO:0090090 negative regulation of canonical Wnt signaling pathway (P, IC)
  GO:0004674 protein serine/threonine kinase activity (F, IMP)
  GO:0032436 positive regulation of proteasomal ubiquitin-dependent protein catabolic process (P, IMP)
  GO:0007030 Golgi organization (P, IMP)
  GO:0045095 keratin filament (C, IDA)
  GO:0005813 centrosome (C, IDA)
  GO:0016607 nuclear speck (C, IDA)
  GO:0005847 mRNA cleavage and polyadenylation specificity factor complex (C, IDA)
  GO:1904263 positive regulation of TORC1 signaling (P, IDA)
  GO:0006468 protein phosphorylation (P, IDA)
  GO:0005737 cytoplasm (C, EXP)
  GO:0106310 protein serine kinase activity (F, EXP)
  GO:0045104 intermediate filament cytoskeleton organization (P, IMP)
  GO:0006468 protein phosphorylation (P, TAS)
  GO:0007166 cell surface receptor signaling pathway (P, TAS)

Organism: Homo sapiens (NCBI:txid9606)

Secondary structure (DSSP, 8-state):
---EETTTEEEEEEEEE-SSSEEEEEEETTT--EEEEEEEES--SS--HHHHHHHHHHHTTSTT-PPEEEEEEETTEEEEEEE----BHHHHHHHTTS---HHHHHHHHHHHHHHHHHHHHTTEE-S---GGGEEE--GGGTT-EEE---TT-EE-B-TTT-PBPPP-------S-TTT--HHHHTTPPP-HHHHHHHHHHHHHHHHHSS-TTTT---SSHHHHHHHHHHHHHHS-HHHHTTTS-HHHHHHHHHHHH--TTPPP-HHHHHHHHHHHHHHTT---S---HHHHHHHH-

Sequence (297 aa):
AEFIVGGKYKLGRKIGSGSFGDIYLATNITNGEEVAVKLESQQKKAARRHHPPQLHYESKLYKILQGGVGIPHIRWYGQEKDYNVLVMDLLGPSLEDLFNFCSRRFTMKTVLMLADQMMISSRIEYVHTKNFIHRDIKPDNFLMGIGRHCNKLFLIDFGLAKKYRDNRTRQHIPYREDKNLTGTARYASINAHLGIEQSRRDDMESLGYVLMYFNRTSLPWQGLKAATKKQKYEKISEKKMSTPVEVLCKGFPAEFAMYLNYCRGLRFEEAPDYMYLRQLFRILFRTLNHQYDYTFDWTMLKQKA